Protein AF-A0A4Y8QC24-F1 (afdb_monomer_lite)

pLDDT: mean 81.24, std 12.32, range [39.47, 95.56]

Secondary structure (DSSP, 8-state):
-HHHHHHHHHHHHHHHHHHHHHHHHHHHHHHHHHHHHHHTT-TTS-TTT----TT----SSHHHHTSSSS-TTSSS-PPPEEEEEEES-----SS--HHHHHHHHHHHHS--TT-EEEEEEEE-STT-EEEEEEEEEE----HHHHHHH---EEEEEEEEE---HHHHHHHHHHHHHTGGGS-TT--HHHHHHH---TTTTTSTT-----SHHHHHHHHHHHTT-EEEEEEEETTEEEEEEEEETTTTEEEEEESS--HHHIIIIIHHHHHHHHHTTSS-SEEEEEEE-SS----HHHHHHHHHTT-EEEEE-

Sequence (313 aa):
MMPILLLLTLAVVFGGLGIYKQWEAGALAQTAAERLAYAWNSSAKDLLAGRFDPAVSDGLYWRWTDDLADDPFGRSLGTALTLQMELPAATLPTPMALPAAKLARAAMLVAPAGMAGNVLYRNAGLQQRTVVVSLHTRFPLSKNIDQLVGRNDLSGQGTAHVVDPVELIRLIDMNRTYVPQLPASLTLEAAKRLWVEPGKSLADETPFIRSEAQAAAYLRKLVAGEQRVLTVSGDQRRVADAFDAQAGIAHMAFYTFSEKQLRSVQLVKDASLLQSGQAINGIVWHFFHPVQLPSAALRRDLAAVGIAVVIHP

Foldseek 3Di:
DVVVVVVVVVVVVVVVVLVVVLVVQQVLQALLFALLLLCVQFLQADSPPRDHDPVHGDFPCLCQVQVFQDDSPPPDLGDKDKAKDKACQPDDDPPDGPNNNSLNVSSNPSHDPQKIWMWMWIGSPDPDTKIKTKIWHADDDDPVVCVVVDDRIRMHMHMDHRDDVVVVVVVVCCVVPPVVVDPPPCDPVNVVVVPDGPCPPCVVPPPPDDDQLSQLVVVCVVLVFDWDWDDLDDPDIDIFSGANLVQLEGEHEPADDDLVCCVVPVLVSQLSVCVVPPSHVAYEYEYEDDPDDDDPVSCVSCVVSRYHYHYHD

Radius of gyration: 31.06 Å; chains: 1; bounding box: 72×45×104 Å

Structure (mmCIF, N/CA/C/O backbone):
data_AF-A0A4Y8QC24-F1
#
_entry.id   AF-A0A4Y8QC24-F1
#
loop_
_atom_site.group_PDB
_atom_site.id
_atom_site.type_symbol
_atom_site.label_atom_id
_atom_site.label_alt_id
_atom_site.label_comp_id
_atom_site.label_asym_id
_atom_site.label_entity_id
_atom_site.label_seq_id
_atom_site.pdbx_PDB_ins_code
_atom_site.Cartn_x
_atom_site.Cartn_y
_atom_site.Cartn_z
_atom_site.occupancy
_atom_site.B_iso_or_equiv
_atom_site.auth_seq_id
_atom_site.auth_comp_id
_atom_site.auth_asym_id
_atom_site.auth_atom_id
_atom_site.pdbx_PDB_model_num
ATOM 1 N N . MET A 1 1 ? 33.200 -0.762 -56.130 1.00 70.62 1 MET A N 1
ATOM 2 C CA . MET A 1 1 ? 31.827 -0.313 -55.792 1.00 70.62 1 MET A CA 1
ATOM 3 C C . MET A 1 1 ? 31.127 -1.253 -54.812 1.00 70.62 1 MET A C 1
ATOM 5 O O . MET A 1 1 ? 30.628 -0.762 -53.810 1.00 70.62 1 MET A O 1
ATOM 9 N N . MET A 1 2 ? 31.162 -2.578 -55.016 1.00 85.38 2 MET A N 1
ATOM 10 C CA . MET A 1 2 ? 30.541 -3.550 -54.093 1.00 85.38 2 MET A CA 1
ATOM 11 C C . MET A 1 2 ? 30.977 -3.449 -52.611 1.00 85.38 2 MET A C 1
ATOM 13 O O . MET A 1 2 ? 30.099 -3.503 -51.755 1.00 85.38 2 MET A O 1
ATOM 17 N N . PRO A 1 3 ? 32.263 -3.214 -52.263 1.00 88.00 3 PRO A N 1
ATOM 18 C CA . PRO A 1 3 ? 32.671 -3.113 -50.854 1.00 88.00 3 PRO A CA 1
ATOM 19 C C . PRO A 1 3 ? 32.083 -1.892 -50.135 1.00 88.00 3 PRO A C 1
ATOM 21 O O . PRO A 1 3 ? 31.757 -1.964 -48.957 1.00 88.00 3 PRO A O 1
ATOM 24 N N . ILE A 1 4 ? 31.909 -0.777 -50.851 1.00 91.38 4 ILE A N 1
ATOM 25 C CA . ILE A 1 4 ? 31.369 0.470 -50.290 1.00 91.38 4 ILE A CA 1
ATOM 26 C C . ILE A 1 4 ? 29.874 0.313 -50.013 1.00 91.38 4 ILE A C 1
ATOM 28 O O . ILE A 1 4 ? 29.405 0.691 -48.944 1.00 91.38 4 ILE A O 1
ATOM 32 N N . LEU A 1 5 ? 29.136 -0.298 -50.947 1.00 93.00 5 LEU A N 1
ATOM 33 C CA . LEU A 1 5 ? 27.719 -0.603 -50.752 1.00 93.00 5 LEU A CA 1
ATOM 34 C C . LEU A 1 5 ? 27.518 -1.576 -49.585 1.00 93.00 5 LEU A C 1
ATOM 36 O O . LEU A 1 5 ? 26.657 -1.333 -48.746 1.00 93.00 5 LEU A O 1
ATOM 40 N N . LEU A 1 6 ? 28.354 -2.614 -49.470 1.00 90.19 6 LEU A N 1
ATOM 41 C CA . LEU A 1 6 ? 28.309 -3.544 -48.340 1.00 90.19 6 LEU A CA 1
ATOM 42 C C . LEU A 1 6 ? 28.537 -2.822 -47.003 1.00 90.19 6 LEU A C 1
ATOM 44 O O . LEU A 1 6 ? 27.740 -2.982 -46.082 1.00 90.19 6 LEU A O 1
ATOM 48 N N . LEU A 1 7 ? 29.574 -1.987 -46.901 1.00 88.44 7 LEU A N 1
ATOM 49 C CA . LEU A 1 7 ? 29.861 -1.229 -45.679 1.00 88.44 7 LEU A CA 1
ATOM 50 C C . LEU A 1 7 ? 28.729 -0.260 -45.316 1.00 88.44 7 LEU A C 1
ATOM 52 O O . LEU A 1 7 ? 28.356 -0.179 -44.149 1.00 88.44 7 LEU A O 1
ATOM 56 N N . LEU A 1 8 ? 28.141 0.421 -46.305 1.00 91.12 8 LEU A N 1
ATOM 57 C CA . LEU A 1 8 ? 26.986 1.295 -46.091 1.00 91.12 8 LEU A CA 1
ATOM 58 C C . LEU A 1 8 ? 25.767 0.510 -45.597 1.00 91.12 8 LEU A C 1
ATOM 60 O O . LEU A 1 8 ? 25.132 0.919 -44.629 1.00 91.12 8 LEU A O 1
ATOM 64 N N . THR A 1 9 ? 25.459 -0.639 -46.206 1.00 92.44 9 THR A N 1
ATOM 65 C CA . THR A 1 9 ? 24.339 -1.481 -45.752 1.00 92.44 9 THR A CA 1
ATOM 66 C C . THR A 1 9 ? 24.555 -2.008 -44.335 1.00 92.44 9 THR A C 1
ATOM 68 O O . THR A 1 9 ? 23.641 -1.938 -43.519 1.00 92.44 9 THR A O 1
ATOM 71 N N . LEU A 1 10 ? 25.770 -2.458 -44.002 1.00 86.81 10 LEU A N 1
ATOM 72 C CA . LEU A 1 10 ? 26.112 -2.896 -42.649 1.00 86.81 10 LEU A CA 1
ATOM 73 C C . LEU A 1 10 ? 25.977 -1.750 -41.644 1.00 86.81 10 LEU A C 1
ATOM 75 O O . LEU A 1 10 ? 25.383 -1.950 -40.590 1.00 86.81 10 LEU A O 1
ATOM 79 N N . ALA A 1 11 ? 26.457 -0.548 -41.972 1.00 86.31 11 ALA A N 1
ATOM 80 C CA . ALA A 1 11 ? 26.322 0.619 -41.102 1.00 86.31 11 ALA A CA 1
ATOM 81 C C . ALA A 1 11 ? 24.849 0.951 -40.810 1.00 86.31 11 ALA A C 1
ATOM 83 O O . ALA A 1 11 ? 24.491 1.185 -39.656 1.00 86.31 11 ALA A O 1
ATOM 84 N N . VAL A 1 12 ? 23.983 0.903 -41.829 1.00 90.69 12 VAL A N 1
ATOM 85 C CA . VAL A 1 12 ? 22.535 1.113 -41.665 1.00 90.69 12 VAL A CA 1
ATOM 86 C C . VAL A 1 12 ? 21.914 0.029 -40.779 1.00 90.69 12 VAL A C 1
ATOM 88 O O . VAL A 1 12 ? 21.147 0.350 -39.873 1.00 90.69 12 VAL A O 1
ATOM 91 N N . VAL A 1 13 ? 22.266 -1.242 -40.989 1.00 89.06 13 VAL A N 1
ATOM 92 C CA . VAL A 1 13 ? 21.742 -2.366 -40.195 1.00 89.06 13 VAL A CA 1
ATOM 93 C C . VAL A 1 13 ? 22.188 -2.279 -38.733 1.00 89.06 13 VAL A C 1
ATOM 95 O O . VAL A 1 13 ? 21.350 -2.373 -37.837 1.00 89.06 13 VAL A O 1
ATOM 98 N N . PHE A 1 14 ? 23.480 -2.059 -38.468 1.00 83.38 14 PHE A N 1
ATOM 99 C CA . PHE A 1 14 ? 23.997 -1.922 -37.102 1.00 83.38 14 PHE A CA 1
ATOM 100 C C . PHE A 1 14 ? 23.446 -0.677 -36.400 1.00 83.38 14 PHE A C 1
ATOM 102 O O . PHE A 1 14 ? 23.089 -0.756 -35.225 1.00 83.38 14 PHE A O 1
ATOM 109 N N . GLY A 1 15 ? 23.305 0.442 -37.118 1.00 83.38 15 GLY A N 1
ATOM 110 C CA . GLY A 1 15 ? 22.670 1.650 -36.591 1.00 83.38 15 GLY A CA 1
ATOM 111 C C . GLY A 1 15 ? 21.207 1.414 -36.211 1.00 83.38 15 GLY A C 1
ATOM 112 O O . GLY A 1 15 ? 20.796 1.737 -35.097 1.00 83.38 15 GLY A O 1
ATOM 113 N N . GLY A 1 16 ? 20.433 0.775 -37.095 1.00 87.56 16 GLY A N 1
ATOM 114 C CA . GLY A 1 16 ? 19.040 0.415 -36.822 1.00 87.56 16 GLY A CA 1
ATOM 115 C C . GLY A 1 16 ? 18.894 -0.536 -35.632 1.00 87.56 16 GLY A C 1
ATOM 116 O O . GLY A 1 16 ? 18.015 -0.350 -34.791 1.00 87.56 16 GLY A O 1
ATOM 117 N N . LEU A 1 17 ? 19.793 -1.514 -35.508 1.00 86.12 17 LEU A N 1
ATOM 118 C CA . LEU A 1 17 ? 19.806 -2.454 -34.389 1.00 86.12 17 LEU A CA 1
ATOM 119 C C . LEU A 1 17 ? 20.152 -1.774 -33.056 1.00 86.12 17 LEU A C 1
ATOM 121 O O . LEU A 1 17 ? 19.541 -2.094 -32.037 1.00 86.12 17 LEU A O 1
ATOM 125 N N . GLY A 1 18 ? 21.078 -0.811 -33.060 1.00 83.94 18 GLY A N 1
ATOM 126 C CA . GLY A 1 18 ? 21.391 0.002 -31.882 1.00 83.94 18 GLY A CA 1
ATOM 127 C C . GLY A 1 18 ? 20.185 0.814 -31.404 1.00 83.94 18 GLY A C 1
ATOM 128 O O . GLY A 1 18 ? 19.845 0.775 -30.222 1.00 83.94 18 GLY A O 1
ATOM 129 N N . ILE A 1 19 ? 19.477 1.471 -32.332 1.00 86.56 19 ILE A N 1
ATOM 130 C CA . ILE A 1 19 ? 18.240 2.213 -32.030 1.00 86.56 19 ILE A CA 1
ATOM 131 C C . ILE A 1 19 ? 17.165 1.272 -31.471 1.00 86.56 19 ILE A C 1
ATOM 133 O O . ILE A 1 19 ? 16.543 1.587 -30.457 1.00 86.56 19 ILE A O 1
ATOM 137 N N . TYR A 1 20 ? 16.971 0.103 -32.089 1.00 89.31 20 TYR A N 1
ATOM 138 C CA . TYR A 1 20 ? 16.019 -0.898 -31.605 1.00 89.31 20 TYR A CA 1
ATOM 139 C C . TYR A 1 20 ? 16.342 -1.339 -30.172 1.00 89.31 20 TYR A C 1
ATOM 141 O O . TYR A 1 20 ? 15.455 -1.360 -29.323 1.00 89.31 20 TYR A O 1
ATOM 149 N N . LYS A 1 21 ? 17.611 -1.648 -29.876 1.00 86.00 21 LYS A N 1
ATOM 150 C CA . LYS A 1 21 ? 18.033 -2.093 -28.541 1.00 86.00 21 LYS A CA 1
ATOM 151 C C . LYS A 1 21 ? 17.886 -1.013 -27.473 1.00 86.00 21 LYS A C 1
ATOM 153 O O . LYS A 1 21 ? 17.473 -1.319 -26.356 1.00 86.00 21 LYS A O 1
ATOM 158 N N . GLN A 1 22 ? 18.153 0.241 -27.824 1.00 87.12 22 GLN A N 1
ATOM 159 C CA . GLN A 1 22 ? 17.896 1.386 -26.954 1.00 87.12 22 GLN A CA 1
ATOM 160 C C . GLN A 1 22 ? 16.396 1.531 -26.642 1.00 87.12 22 GLN A C 1
ATOM 162 O O . GLN A 1 22 ? 16.011 1.735 -25.490 1.00 87.12 22 GLN A O 1
ATOM 167 N N . TRP A 1 23 ? 15.541 1.391 -27.659 1.00 90.50 23 TRP A N 1
ATOM 168 C CA . TRP A 1 23 ? 14.090 1.477 -27.496 1.00 90.50 23 TRP A CA 1
ATOM 169 C C . TRP A 1 23 ? 13.520 0.306 -26.683 1.00 90.50 23 TRP A C 1
ATOM 171 O O . TRP A 1 23 ? 12.708 0.524 -25.789 1.00 90.50 23 TRP A O 1
ATOM 181 N N . GLU A 1 24 ? 13.996 -0.919 -26.928 1.00 90.31 24 GLU A N 1
ATOM 182 C CA . GLU A 1 24 ? 13.633 -2.125 -26.172 1.00 90.31 24 GLU A CA 1
ATOM 183 C C . GLU A 1 24 ? 13.946 -1.967 -24.676 1.00 90.31 24 GLU A C 1
ATOM 185 O O . GLU A 1 24 ? 13.077 -2.214 -23.838 1.00 90.31 24 GLU A O 1
ATOM 190 N N . ALA A 1 25 ? 15.145 -1.483 -24.328 1.00 89.31 25 ALA A N 1
ATOM 191 C CA . ALA A 1 25 ? 15.512 -1.214 -22.937 1.00 89.31 25 ALA A CA 1
ATOM 192 C C . ALA A 1 25 ? 14.583 -0.171 -22.287 1.00 89.31 25 ALA A C 1
ATOM 194 O O . ALA A 1 25 ? 14.167 -0.344 -21.141 1.00 89.31 25 ALA A O 1
ATOM 195 N N . GLY A 1 26 ? 14.225 0.893 -23.016 1.00 91.81 26 GLY A N 1
ATOM 196 C CA . GLY A 1 26 ? 13.291 1.919 -22.542 1.00 91.81 26 GLY A CA 1
ATOM 197 C C . GLY A 1 26 ? 11.872 1.386 -22.331 1.00 91.81 26 GLY A C 1
ATOM 198 O O . GLY A 1 26 ? 11.276 1.622 -21.283 1.00 91.81 26 GLY A O 1
ATOM 199 N N . ALA A 1 27 ? 11.344 0.611 -23.281 1.00 92.19 27 ALA A N 1
ATOM 200 C CA . ALA A 1 27 ? 10.008 0.024 -23.195 1.00 92.19 27 ALA A CA 1
ATOM 201 C C . ALA A 1 27 ? 9.884 -0.970 -22.026 1.00 92.19 27 ALA A C 1
ATOM 203 O O . ALA A 1 27 ? 8.885 -0.968 -21.298 1.00 92.19 27 ALA A O 1
ATOM 204 N N . LEU A 1 28 ? 10.920 -1.785 -21.804 1.00 91.94 28 LEU A N 1
ATOM 205 C CA . LEU A 1 28 ? 10.989 -2.696 -20.662 1.00 91.94 28 LEU A CA 1
ATOM 206 C C . LEU A 1 28 ? 11.079 -1.932 -19.338 1.00 91.94 28 LEU A C 1
ATOM 208 O O . LEU A 1 28 ? 10.349 -2.263 -18.404 1.00 91.94 28 LEU A O 1
ATOM 212 N N . ALA A 1 29 ? 11.910 -0.888 -19.267 1.00 92.69 29 ALA A N 1
ATOM 213 C CA . ALA A 1 29 ? 12.027 -0.043 -18.082 1.00 92.69 29 ALA A CA 1
ATOM 214 C C . ALA A 1 29 ? 10.702 0.674 -17.756 1.00 92.69 29 ALA A C 1
ATOM 216 O O . ALA A 1 29 ? 10.309 0.752 -16.593 1.00 92.69 29 ALA A O 1
ATOM 217 N N . GLN A 1 30 ? 9.971 1.144 -18.769 1.00 94.44 30 GLN A N 1
ATOM 218 C CA . GLN A 1 30 ? 8.664 1.778 -18.584 1.00 94.44 30 GLN A CA 1
ATOM 219 C C . GLN A 1 30 ? 7.611 0.782 -18.089 1.00 94.44 30 GLN A C 1
ATOM 221 O O . GLN A 1 30 ? 6.940 1.041 -17.093 1.00 94.44 30 GLN A O 1
ATOM 226 N N . THR A 1 31 ? 7.526 -0.395 -18.714 1.00 92.50 31 THR A N 1
ATOM 227 C CA . THR A 1 31 ? 6.603 -1.462 -18.287 1.00 92.50 31 THR A CA 1
ATOM 228 C C . THR A 1 31 ? 6.884 -1.892 -16.843 1.00 92.50 31 THR A C 1
ATOM 230 O O . THR A 1 31 ? 5.969 -2.115 -16.049 1.00 92.50 31 THR A O 1
ATOM 233 N N . ALA A 1 32 ? 8.165 -1.990 -16.487 1.00 91.62 32 ALA A N 1
ATOM 234 C CA . ALA A 1 32 ? 8.633 -2.263 -15.137 1.00 91.62 32 ALA A CA 1
ATOM 235 C C . ALA A 1 32 ? 8.175 -1.195 -14.130 1.00 91.62 32 ALA A C 1
ATOM 237 O O . ALA A 1 32 ? 7.632 -1.535 -13.075 1.00 91.62 32 ALA A O 1
ATOM 238 N N . ALA A 1 33 ? 8.359 0.085 -14.471 1.00 93.12 33 ALA A N 1
ATOM 239 C CA . ALA A 1 33 ? 7.943 1.210 -13.642 1.00 93.12 33 ALA A CA 1
ATOM 240 C C . ALA A 1 33 ? 6.427 1.199 -13.400 1.00 93.12 33 ALA A C 1
ATOM 242 O O . ALA A 1 33 ? 5.985 1.324 -12.259 1.00 93.12 33 ALA A O 1
ATOM 243 N N . GLU A 1 34 ? 5.631 0.991 -14.451 1.00 92.75 34 GLU A N 1
ATOM 244 C CA . GLU A 1 34 ? 4.166 0.978 -14.381 1.00 92.75 34 GLU A CA 1
ATOM 245 C C . GLU A 1 34 ? 3.631 -0.171 -13.525 1.00 92.75 34 GLU A C 1
ATOM 247 O O . GLU A 1 34 ? 2.778 0.045 -12.663 1.00 92.75 34 GLU A O 1
ATOM 252 N N . ARG A 1 35 ? 4.169 -1.384 -13.701 1.00 91.81 35 ARG A N 1
ATOM 253 C CA . ARG A 1 35 ? 3.796 -2.554 -12.887 1.00 91.81 35 ARG A CA 1
ATOM 254 C C . ARG A 1 35 ? 4.082 -2.333 -11.409 1.00 91.81 35 ARG A C 1
ATOM 256 O O . ARG A 1 35 ? 3.231 -2.615 -10.564 1.00 91.81 35 ARG A O 1
ATOM 263 N N . LEU A 1 36 ? 5.263 -1.802 -11.098 1.00 91.75 36 LEU A N 1
ATOM 264 C CA . LEU A 1 36 ? 5.639 -1.502 -9.724 1.00 91.75 36 LEU A CA 1
ATOM 265 C C . LEU A 1 36 ? 4.764 -0.392 -9.132 1.00 91.75 36 LEU A C 1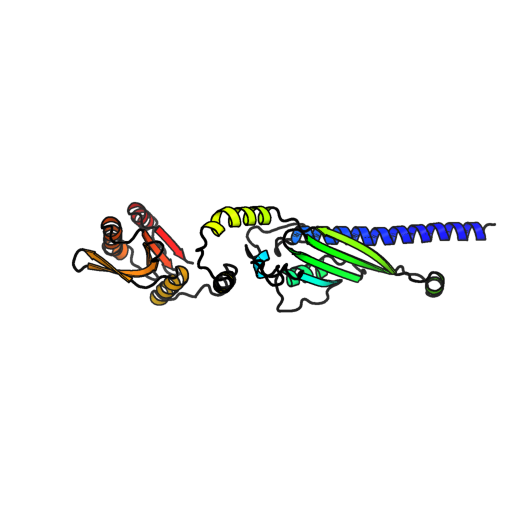
ATOM 267 O O . LEU A 1 36 ? 4.265 -0.541 -8.018 1.00 91.75 36 LEU A O 1
ATOM 271 N N . ALA A 1 37 ? 4.514 0.680 -9.883 1.00 91.69 37 ALA A N 1
ATOM 272 C CA . ALA A 1 37 ? 3.653 1.764 -9.429 1.00 91.69 37 ALA A CA 1
ATOM 273 C C . ALA A 1 37 ? 2.209 1.296 -9.173 1.00 91.69 37 ALA A C 1
ATOM 275 O O . ALA A 1 37 ? 1.608 1.673 -8.168 1.00 91.69 37 ALA A O 1
ATOM 276 N N . TYR A 1 38 ? 1.677 0.418 -10.029 1.00 89.69 38 TYR A N 1
ATOM 277 C CA . TYR A 1 38 ? 0.344 -0.169 -9.882 1.00 89.69 38 TYR A CA 1
ATOM 278 C C . TYR A 1 38 ? 0.212 -1.080 -8.649 1.00 89.69 38 TYR A C 1
ATOM 280 O O . TYR A 1 38 ? -0.815 -1.075 -7.957 1.00 89.69 38 TYR A O 1
ATOM 288 N N . ALA A 1 39 ? 1.240 -1.882 -8.370 1.00 89.69 39 ALA A N 1
ATOM 289 C CA . ALA A 1 39 ? 1.246 -2.798 -7.235 1.00 89.69 39 ALA A CA 1
ATOM 290 C C . ALA A 1 39 ? 1.626 -2.122 -5.909 1.00 89.69 39 ALA A C 1
ATOM 292 O O . ALA A 1 39 ? 1.409 -2.703 -4.850 1.00 89.69 39 ALA A O 1
ATOM 293 N N . TRP A 1 40 ? 2.153 -0.893 -5.937 1.00 89.62 40 TRP A N 1
ATOM 294 C CA . TRP A 1 40 ? 2.702 -0.220 -4.755 1.00 89.62 40 TRP A CA 1
ATOM 295 C C . TRP A 1 40 ? 1.723 -0.133 -3.578 1.00 89.62 40 TRP A C 1
ATOM 297 O O . TRP A 1 40 ? 2.118 -0.182 -2.409 1.00 89.62 40 TRP A O 1
ATOM 307 N N . ASN A 1 41 ? 0.427 -0.034 -3.877 1.00 86.44 41 ASN A N 1
ATOM 308 C CA . ASN A 1 41 ? -0.610 0.140 -2.871 1.00 86.44 41 ASN A CA 1
ATOM 309 C C . ASN A 1 41 ? -0.836 -1.093 -1.966 1.00 86.44 41 ASN A C 1
ATOM 311 O O . ASN A 1 41 ? -1.435 -0.936 -0.900 1.00 86.44 41 ASN A O 1
ATOM 315 N N . SER A 1 42 ? -0.366 -2.285 -2.352 1.00 86.94 42 SER A N 1
ATOM 316 C CA . SER A 1 42 ? -0.444 -3.498 -1.532 1.00 86.94 42 SER A CA 1
ATOM 317 C C . SER A 1 42 ? 0.699 -4.459 -1.845 1.00 86.94 42 SER A C 1
ATOM 319 O O . SER A 1 42 ? 0.865 -4.874 -2.991 1.00 86.94 42 SER A O 1
ATOM 321 N N . SER A 1 43 ? 1.446 -4.889 -0.824 1.00 86.31 43 SER A N 1
ATOM 322 C CA . SER A 1 43 ? 2.473 -5.920 -0.993 1.00 86.31 43 SER A CA 1
ATOM 323 C C . SER A 1 43 ? 1.889 -7.266 -1.426 1.00 86.31 43 SER A C 1
ATOM 325 O O . SER A 1 43 ? 2.606 -8.060 -2.018 1.00 86.31 43 SER A O 1
ATOM 327 N N . ALA A 1 44 ? 0.597 -7.532 -1.221 1.00 85.62 44 ALA A N 1
ATOM 328 C CA . ALA A 1 44 ? -0.032 -8.788 -1.631 1.00 85.62 44 ALA A CA 1
ATOM 329 C C . ALA A 1 44 ? -0.285 -8.887 -3.147 1.00 85.62 44 ALA A C 1
ATOM 331 O O . ALA A 1 44 ? -0.579 -9.970 -3.654 1.00 85.62 44 ALA A O 1
ATOM 332 N N . LYS A 1 45 ? -0.169 -7.779 -3.891 1.00 88.44 45 LYS A N 1
ATOM 333 C CA . LYS A 1 45 ? -0.388 -7.775 -5.341 1.00 88.44 45 LYS A CA 1
ATOM 334 C C . LYS A 1 45 ? 0.714 -8.514 -6.094 1.00 88.44 45 LYS A C 1
ATOM 336 O O . LYS A 1 45 ? 1.905 -8.374 -5.814 1.00 88.44 45 LYS A O 1
ATOM 341 N N . ASP A 1 46 ? 0.304 -9.271 -7.103 1.00 87.25 46 ASP A N 1
ATOM 342 C CA . ASP A 1 46 ? 1.203 -9.843 -8.094 1.00 87.25 46 ASP A CA 1
ATOM 343 C C . ASP A 1 46 ? 1.648 -8.747 -9.077 1.00 87.25 46 ASP A C 1
ATOM 345 O O . ASP A 1 46 ? 0.825 -8.121 -9.745 1.00 87.25 46 ASP A O 1
ATOM 349 N N . LEU A 1 47 ? 2.960 -8.520 -9.166 1.00 85.25 47 LEU A N 1
ATOM 350 C CA . LEU A 1 47 ? 3.569 -7.507 -10.033 1.00 85.25 47 LEU A CA 1
ATOM 351 C C . LEU A 1 47 ? 3.462 -7.829 -11.530 1.00 85.25 47 LEU A C 1
ATOM 353 O O . LEU A 1 47 ? 3.505 -6.916 -12.351 1.00 85.25 47 LEU A O 1
ATOM 357 N N . LEU A 1 48 ? 3.364 -9.106 -11.901 1.00 84.69 48 LEU A N 1
ATOM 358 C CA . LEU A 1 48 ? 3.328 -9.547 -13.295 1.00 84.69 48 LEU A CA 1
ATOM 359 C C . LEU A 1 48 ? 1.892 -9.758 -13.770 1.00 84.69 48 LEU A C 1
ATOM 361 O O . LEU A 1 48 ? 1.537 -9.314 -14.860 1.00 84.69 48 LEU A O 1
ATOM 365 N N . ALA A 1 49 ? 1.072 -10.419 -12.950 1.00 84.62 49 ALA A N 1
ATOM 366 C CA . ALA A 1 49 ? -0.301 -10.772 -13.301 1.00 84.62 49 ALA A CA 1
ATOM 367 C C . ALA A 1 49 ? -1.345 -9.746 -12.829 1.00 84.62 49 ALA A C 1
ATOM 369 O O . ALA A 1 49 ? -2.505 -9.840 -13.224 1.00 84.62 49 ALA A O 1
ATOM 370 N N . GLY A 1 50 ? -0.981 -8.810 -11.943 1.00 82.06 50 GLY A N 1
ATOM 371 C CA . GLY A 1 50 ? -1.913 -7.836 -11.358 1.00 82.06 50 GLY A CA 1
ATOM 372 C C . GLY A 1 50 ? -2.964 -8.446 -10.421 1.00 82.06 50 GLY A C 1
ATOM 373 O O . GLY A 1 50 ? -3.872 -7.748 -9.972 1.00 82.06 50 GLY A O 1
ATOM 374 N N . ARG A 1 51 ? -2.863 -9.748 -10.123 1.00 84.19 51 ARG A N 1
ATOM 375 C CA . ARG A 1 51 ? -3.775 -10.466 -9.224 1.00 84.19 51 ARG A CA 1
ATOM 376 C C . ARG A 1 51 ? -3.611 -9.951 -7.798 1.00 84.19 51 ARG A C 1
ATOM 378 O O . ARG A 1 51 ? -2.504 -9.627 -7.376 1.00 84.19 51 ARG A O 1
ATOM 385 N N . PHE A 1 52 ? -4.704 -9.911 -7.048 1.00 84.12 52 PHE A N 1
ATOM 386 C CA . PHE A 1 52 ? -4.684 -9.549 -5.636 1.00 84.12 52 PHE A CA 1
ATOM 387 C C . PHE A 1 52 ? -5.674 -10.415 -4.861 1.00 84.12 52 PHE A C 1
ATOM 389 O O . PHE A 1 52 ? -6.715 -10.795 -5.398 1.00 84.12 52 PHE A O 1
ATOM 396 N N . ASP A 1 53 ? -5.333 -10.719 -3.612 1.00 81.31 53 ASP A N 1
ATOM 397 C CA . ASP A 1 53 ? -6.235 -11.355 -2.658 1.00 81.31 53 ASP A CA 1
ATOM 398 C C . ASP A 1 53 ? -6.814 -10.270 -1.734 1.00 81.31 53 ASP A C 1
ATOM 400 O O . ASP A 1 53 ? -6.041 -9.587 -1.062 1.00 81.31 53 ASP A O 1
ATOM 404 N N . PRO A 1 54 ? -8.141 -10.054 -1.697 1.00 75.75 54 PRO A N 1
ATOM 405 C CA . PRO A 1 54 ? -8.744 -9.067 -0.807 1.00 75.75 54 PRO A CA 1
ATOM 406 C C . PRO A 1 54 ? -8.601 -9.413 0.683 1.00 75.75 54 PRO A C 1
ATOM 408 O O . PRO A 1 54 ? -8.756 -8.518 1.510 1.00 75.75 54 PRO A O 1
ATOM 411 N N . ALA A 1 55 ? -8.320 -10.672 1.038 1.00 78.75 55 ALA A N 1
ATOM 412 C CA . ALA A 1 55 ? -8.121 -11.087 2.425 1.00 78.75 55 ALA A CA 1
ATOM 413 C C . ALA A 1 55 ? -6.727 -10.727 2.967 1.00 78.75 55 ALA A C 1
ATOM 415 O O . ALA A 1 55 ? -6.534 -10.7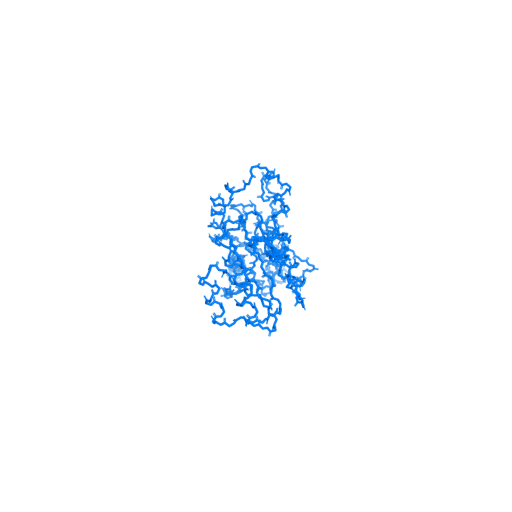04 4.181 1.00 78.75 55 ALA A O 1
ATOM 416 N N . VAL A 1 56 ? -5.762 -10.439 2.084 1.00 78.06 56 VAL A N 1
ATOM 417 C CA . VAL A 1 56 ? -4.385 -10.098 2.455 1.00 78.06 56 VAL A CA 1
ATOM 418 C C . VAL A 1 56 ? -4.081 -8.679 1.992 1.00 78.06 56 VAL A C 1
ATOM 420 O O . VAL A 1 56 ? -3.957 -8.398 0.800 1.00 78.06 56 VAL A O 1
ATOM 423 N N . SER A 1 57 ? -3.927 -7.765 2.942 1.00 79.19 57 SER A N 1
ATOM 424 C CA . SER A 1 57 ? -3.523 -6.392 2.661 1.00 79.19 57 SER A CA 1
ATOM 425 C C . SER A 1 57 ? -2.417 -5.949 3.599 1.00 79.19 57 SER A C 1
ATOM 427 O O . SER A 1 57 ? -2.261 -6.463 4.704 1.00 79.19 57 SER A O 1
ATOM 429 N N . ASP A 1 58 ? -1.678 -4.936 3.165 1.00 85.00 58 ASP A N 1
ATOM 430 C CA . ASP A 1 58 ? -0.860 -4.169 4.093 1.00 85.00 58 ASP A CA 1
ATOM 431 C C . ASP A 1 58 ? -1.750 -3.445 5.118 1.00 85.00 58 ASP A C 1
ATOM 433 O O . ASP A 1 58 ? -2.973 -3.365 4.945 1.00 85.00 58 ASP A O 1
ATOM 437 N N . GLY A 1 59 ? -1.122 -2.867 6.147 1.00 79.81 59 GLY A N 1
ATOM 438 C CA . GLY A 1 59 ? -1.798 -1.993 7.108 1.00 79.81 59 GLY A CA 1
ATOM 439 C C . GLY A 1 59 ? -2.625 -0.893 6.431 1.00 79.81 59 GLY A C 1
ATOM 440 O O . GLY A 1 59 ? -2.381 -0.488 5.293 1.00 79.81 59 GLY A O 1
ATOM 441 N N . LEU A 1 60 ? -3.630 -0.378 7.118 1.00 79.25 60 LEU A N 1
ATOM 442 C CA . LEU A 1 60 ? -4.444 0.692 6.564 1.00 79.25 60 LEU A CA 1
ATOM 443 C C . LEU A 1 60 ? -3.649 2.003 6.470 1.00 79.25 60 LEU A C 1
ATOM 445 O O . LEU A 1 60 ? -3.792 2.728 5.484 1.00 79.25 60 LEU A O 1
ATOM 449 N N . TYR A 1 61 ? -2.773 2.267 7.443 1.00 77.19 61 TYR A N 1
ATOM 450 C CA . TYR A 1 61 ? -2.060 3.536 7.600 1.00 77.19 61 TYR A CA 1
ATOM 451 C C . TYR A 1 61 ? -0.543 3.433 7.375 1.00 77.19 61 TYR A C 1
ATOM 453 O O . TYR A 1 61 ? 0.176 4.395 7.648 1.00 77.19 61 TYR A O 1
ATOM 461 N N . TRP A 1 62 ? -0.034 2.339 6.784 1.00 80.56 62 TRP A N 1
ATOM 462 C CA . TRP A 1 62 ? 1.417 2.158 6.580 1.00 80.56 62 TRP A CA 1
ATOM 463 C C . TRP A 1 62 ? 2.046 3.275 5.737 1.00 80.56 62 TRP A C 1
ATOM 465 O O . TRP A 1 62 ? 3.236 3.554 5.849 1.00 80.56 62 TRP A O 1
ATOM 475 N N . ARG A 1 63 ? 1.245 3.952 4.904 1.00 79.88 63 ARG A N 1
ATOM 476 C CA . ARG A 1 63 ? 1.670 5.119 4.112 1.00 79.88 63 ARG A CA 1
ATOM 477 C C . ARG A 1 63 ? 2.070 6.314 4.976 1.00 79.88 63 ARG A C 1
ATOM 479 O O . ARG A 1 63 ? 2.759 7.205 4.495 1.00 79.88 63 ARG A O 1
ATOM 486 N N . TRP A 1 64 ? 1.611 6.337 6.221 1.00 73.31 64 TRP A N 1
ATOM 487 C CA . TRP A 1 64 ? 1.878 7.381 7.200 1.00 73.31 64 TRP A CA 1
ATOM 488 C C . TRP A 1 64 ? 2.924 6.960 8.218 1.00 73.31 64 TRP A C 1
ATOM 490 O O . TRP A 1 64 ? 3.681 7.806 8.680 1.00 73.31 64 TRP A O 1
ATOM 500 N N . THR A 1 65 ? 2.973 5.670 8.556 1.00 74.44 65 THR A N 1
ATOM 501 C CA . THR A 1 65 ? 3.916 5.147 9.551 1.00 74.44 65 THR A CA 1
ATOM 502 C C . THR A 1 65 ? 5.250 4.728 8.942 1.00 74.44 65 THR A C 1
ATOM 504 O O . THR A 1 65 ? 6.287 4.966 9.546 1.00 74.44 65 THR A O 1
ATOM 507 N N . ASP A 1 66 ? 5.233 4.107 7.758 1.00 76.25 66 ASP A N 1
ATOM 508 C CA . ASP A 1 66 ? 6.400 3.438 7.170 1.00 76.25 66 ASP A CA 1
ATOM 509 C C . ASP A 1 66 ? 6.888 4.110 5.870 1.00 76.25 66 ASP A C 1
ATOM 511 O O . ASP A 1 66 ? 8.054 3.962 5.516 1.00 76.25 66 ASP A O 1
ATOM 515 N N . ASP A 1 67 ? 6.008 4.799 5.129 1.00 76.88 67 ASP A N 1
ATOM 516 C CA . ASP A 1 67 ? 6.295 5.381 3.798 1.00 76.88 67 ASP A CA 1
ATOM 517 C C . ASP A 1 67 ? 6.636 6.882 3.828 1.00 76.88 67 ASP A C 1
ATOM 519 O O . ASP A 1 67 ? 7.018 7.445 2.802 1.00 76.88 67 ASP A O 1
ATOM 523 N N . LEU A 1 68 ? 6.497 7.550 4.977 1.00 70.69 68 LEU A N 1
ATOM 524 C CA . LEU A 1 68 ? 6.909 8.944 5.182 1.00 70.69 68 LEU A CA 1
ATOM 525 C C . LEU A 1 68 ? 8.273 8.976 5.868 1.00 70.69 68 LEU A C 1
ATOM 527 O O . LEU A 1 68 ? 8.505 8.212 6.797 1.00 70.69 68 LEU A O 1
ATOM 531 N N . ALA A 1 69 ? 9.164 9.863 5.414 1.00 57.34 69 ALA A N 1
ATOM 532 C CA . ALA A 1 69 ? 10.538 9.872 5.899 1.00 57.34 69 ALA A CA 1
ATOM 533 C C . ALA A 1 69 ? 10.650 10.228 7.384 1.00 57.34 69 ALA A C 1
ATOM 535 O O . ALA A 1 69 ? 11.378 9.518 8.053 1.00 57.34 69 ALA A O 1
ATOM 536 N N . ASP A 1 70 ? 9.950 11.254 7.903 1.00 54.91 70 ASP A N 1
ATOM 537 C CA . ASP A 1 70 ? 10.136 11.659 9.315 1.00 54.91 70 ASP A CA 1
ATOM 538 C C . ASP A 1 70 ? 9.009 12.502 9.971 1.00 54.91 70 ASP A C 1
ATOM 540 O O . ASP A 1 70 ? 9.067 12.749 11.180 1.00 54.91 70 ASP A O 1
ATOM 544 N N . ASP A 1 71 ? 7.969 12.972 9.257 1.00 57.94 71 ASP A N 1
ATOM 545 C CA . ASP A 1 71 ? 6.974 13.865 9.885 1.00 57.94 71 ASP A CA 1
ATOM 546 C C . ASP A 1 71 ? 5.554 13.815 9.282 1.00 57.94 71 ASP A C 1
ATOM 548 O O . ASP A 1 71 ? 5.265 14.513 8.306 1.00 57.94 71 ASP A O 1
ATOM 552 N N . PRO A 1 72 ? 4.627 13.049 9.886 1.00 56.41 72 PRO A N 1
ATOM 553 C CA . PRO A 1 72 ? 3.222 13.033 9.475 1.00 56.41 72 PRO A CA 1
ATOM 554 C C . PRO A 1 72 ? 2.442 14.313 9.844 1.00 56.41 72 PRO A C 1
ATOM 556 O O . PRO A 1 72 ? 1.306 14.467 9.404 1.00 56.41 72 PRO A O 1
ATOM 559 N N . PHE A 1 73 ? 3.022 15.245 10.618 1.00 59.47 73 PHE A N 1
ATOM 560 C CA . PHE A 1 73 ? 2.326 16.423 11.165 1.00 59.47 73 PHE A CA 1
ATOM 561 C C . PHE A 1 73 ? 2.970 17.774 10.796 1.00 59.47 73 PHE A C 1
ATOM 563 O O . PHE A 1 73 ? 2.599 18.811 11.348 1.00 59.47 73 PHE A O 1
ATOM 570 N N . GLY A 1 74 ? 3.894 17.790 9.832 1.00 53.72 74 GLY A N 1
ATOM 571 C CA . GLY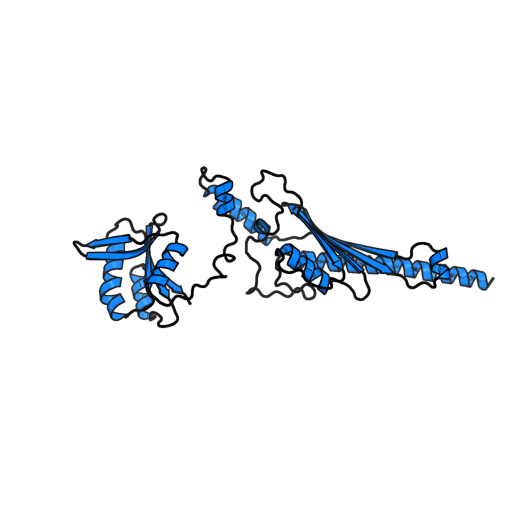 A 1 74 ? 4.220 18.993 9.060 1.00 53.72 74 GLY A CA 1
ATOM 572 C C . GLY A 1 74 ? 5.047 20.081 9.756 1.00 53.72 74 GLY A C 1
ATOM 573 O O . GLY A 1 74 ? 4.912 21.251 9.404 1.00 53.72 74 GLY A O 1
ATOM 574 N N . ARG A 1 75 ? 5.932 19.748 10.702 1.00 46.94 75 ARG A N 1
ATOM 575 C CA . ARG A 1 75 ? 6.986 20.675 11.166 1.00 46.94 75 ARG A CA 1
ATOM 576 C C . ARG A 1 75 ? 8.233 20.656 10.286 1.00 46.94 75 ARG A C 1
ATOM 578 O O . ARG A 1 75 ? 8.945 21.655 10.242 1.00 46.94 75 ARG A O 1
ATOM 585 N N . SER A 1 76 ? 8.471 19.575 9.551 1.00 48.75 76 SER A N 1
ATOM 586 C CA . SER A 1 76 ? 9.394 19.567 8.417 1.00 48.75 76 SER A CA 1
ATOM 587 C C . SER A 1 76 ? 8.602 19.427 7.118 1.00 48.75 76 SER A C 1
ATOM 589 O O . SER A 1 76 ? 7.736 18.562 6.998 1.00 48.75 76 SER A O 1
ATOM 591 N N . LEU A 1 77 ? 8.878 20.282 6.128 1.00 47.38 77 LEU A N 1
ATOM 592 C CA . LEU A 1 77 ? 8.633 19.916 4.733 1.00 47.38 77 LEU A CA 1
ATOM 593 C C . LEU A 1 77 ? 9.462 18.650 4.503 1.00 47.38 77 LEU A C 1
ATOM 595 O O . LEU A 1 77 ? 10.682 18.743 4.397 1.00 47.38 77 LEU A O 1
ATOM 599 N N . GLY A 1 78 ? 8.802 17.493 4.596 1.00 50.78 78 GLY A N 1
ATOM 600 C CA . GLY A 1 78 ? 9.444 16.204 4.828 1.00 50.78 78 GLY A CA 1
ATOM 601 C C . GLY A 1 78 ? 10.644 15.957 3.919 1.00 50.78 78 GLY A C 1
ATOM 602 O O . GLY A 1 78 ? 10.616 16.253 2.723 1.00 50.78 78 GLY A O 1
ATOM 603 N N . THR A 1 79 ? 11.700 15.392 4.496 1.00 56.09 79 THR A N 1
ATOM 604 C CA . THR A 1 79 ? 12.780 14.765 3.736 1.00 56.09 79 THR A CA 1
ATOM 605 C C . THR A 1 79 ? 12.149 13.767 2.762 1.00 56.09 79 THR A C 1
ATOM 607 O O . THR A 1 79 ? 11.284 12.978 3.126 1.00 56.09 79 THR A O 1
ATOM 610 N N . ALA A 1 80 ? 12.486 13.843 1.475 1.00 65.19 80 ALA A N 1
ATOM 611 C CA . ALA A 1 80 ? 11.922 12.906 0.512 1.00 65.19 80 ALA A CA 1
ATOM 612 C C . ALA A 1 80 ? 12.463 11.499 0.813 1.00 65.19 80 ALA A C 1
ATOM 614 O O . ALA A 1 80 ? 13.680 11.296 0.774 1.00 65.19 80 ALA A O 1
ATOM 615 N N . LEU A 1 81 ? 11.586 10.521 1.070 1.00 77.44 81 LEU A N 1
ATOM 616 C CA . LEU A 1 81 ? 12.008 9.125 1.179 1.00 77.44 81 LEU A CA 1
ATOM 617 C C . LEU A 1 81 ? 12.473 8.687 -0.208 1.00 77.44 81 LEU A C 1
ATOM 619 O O . LEU A 1 81 ? 11.682 8.645 -1.149 1.00 77.44 81 LEU A O 1
ATOM 623 N N . THR A 1 82 ? 13.762 8.392 -0.335 1.00 86.00 82 THR A N 1
ATOM 624 C CA . THR A 1 82 ? 14.350 7.863 -1.565 1.00 86.00 82 THR A CA 1
ATOM 625 C C . THR A 1 82 ? 14.940 6.500 -1.259 1.00 86.00 82 THR A C 1
ATOM 627 O O . THR A 1 82 ? 15.863 6.383 -0.458 1.00 86.00 82 THR A O 1
ATOM 630 N N . LEU A 1 83 ? 14.392 5.469 -1.889 1.00 87.94 83 LEU A N 1
ATOM 631 C CA . LEU A 1 83 ? 14.859 4.094 -1.784 1.00 87.94 83 LEU A CA 1
ATOM 632 C C . LEU A 1 83 ? 15.378 3.660 -3.145 1.00 87.94 83 LEU A C 1
ATOM 634 O O . LEU A 1 83 ? 14.736 3.915 -4.160 1.00 87.94 83 LEU A O 1
ATOM 638 N N . GLN A 1 84 ? 16.525 2.994 -3.172 1.00 90.00 84 GLN A N 1
ATOM 639 C CA . GLN A 1 84 ? 17.132 2.499 -4.399 1.00 90.00 84 GLN A CA 1
ATOM 640 C C . GLN A 1 84 ? 17.615 1.066 -4.192 1.00 90.00 84 GLN A C 1
ATOM 642 O O . GLN A 1 84 ? 18.176 0.749 -3.147 1.00 90.00 84 GLN A O 1
ATOM 647 N N . MET A 1 85 ? 17.392 0.216 -5.192 1.00 89.00 85 MET A N 1
ATOM 648 C CA . MET A 1 85 ? 17.863 -1.168 -5.233 1.00 89.00 85 MET A CA 1
ATOM 649 C C . MET A 1 85 ? 18.467 -1.461 -6.606 1.00 89.00 85 MET A C 1
ATOM 651 O O . MET A 1 85 ? 17.991 -0.948 -7.620 1.00 89.00 85 MET A O 1
ATOM 655 N N . GLU A 1 86 ? 19.508 -2.286 -6.644 1.00 89.06 86 GLU A N 1
ATOM 656 C CA . GLU A 1 86 ? 20.097 -2.767 -7.895 1.00 89.06 86 GLU A CA 1
ATOM 657 C C . GLU A 1 86 ? 19.285 -3.928 -8.488 1.00 89.06 86 GLU A C 1
ATOM 659 O O . GLU A 1 86 ? 18.635 -4.695 -7.774 1.00 89.06 86 GLU A O 1
ATOM 664 N N . LEU A 1 87 ? 19.319 -4.038 -9.815 1.00 85.69 87 LEU A N 1
ATOM 665 C CA . LEU A 1 87 ? 18.670 -5.078 -10.604 1.00 85.69 87 LEU A CA 1
ATOM 666 C C . LEU A 1 87 ? 19.734 -5.956 -11.283 1.00 85.69 87 LEU A C 1
ATOM 668 O O . LEU A 1 87 ? 20.643 -5.403 -11.910 1.00 85.69 87 LEU A O 1
ATOM 672 N N . PRO A 1 88 ? 19.587 -7.293 -11.260 1.00 83.25 88 PRO A N 1
ATOM 673 C CA . PRO A 1 88 ? 18.649 -8.057 -10.433 1.00 83.25 88 PRO A CA 1
ATOM 674 C C . PRO A 1 88 ? 19.088 -8.086 -8.958 1.00 83.25 88 PRO A C 1
ATOM 676 O O . PRO A 1 88 ? 20.272 -8.235 -8.658 1.00 83.25 88 PRO A O 1
ATOM 679 N N . ALA A 1 89 ? 18.136 -8.004 -8.027 1.00 79.94 89 ALA A N 1
ATOM 680 C CA . ALA A 1 89 ? 18.442 -8.154 -6.604 1.00 79.94 89 ALA A CA 1
ATOM 681 C C . ALA A 1 89 ? 18.727 -9.630 -6.263 1.00 79.94 89 ALA A C 1
ATOM 683 O O . ALA A 1 89 ? 17.891 -10.498 -6.513 1.00 79.94 89 ALA A O 1
ATOM 684 N N . ALA A 1 90 ? 19.898 -9.916 -5.682 1.00 69.38 90 ALA A N 1
ATOM 685 C CA . ALA A 1 90 ? 20.326 -11.283 -5.358 1.00 69.38 90 ALA A CA 1
ATOM 686 C C . ALA A 1 90 ? 19.727 -11.824 -4.045 1.00 69.38 90 ALA A C 1
ATOM 688 O O . ALA A 1 90 ? 19.470 -13.021 -3.930 1.00 69.38 90 ALA A O 1
ATOM 689 N N . THR A 1 91 ? 19.497 -10.956 -3.055 1.00 67.06 91 THR A N 1
ATOM 690 C CA . THR A 1 91 ? 19.023 -11.330 -1.711 1.00 67.06 91 THR A CA 1
ATOM 691 C C . THR A 1 91 ? 18.227 -10.196 -1.075 1.00 67.06 91 THR A C 1
ATOM 693 O O . THR A 1 91 ? 18.613 -9.035 -1.200 1.00 67.06 91 THR A O 1
ATOM 696 N N . LEU A 1 92 ? 17.156 -10.532 -0.351 1.00 65.69 92 LEU A N 1
ATOM 697 C CA . LEU A 1 92 ? 16.395 -9.582 0.464 1.00 65.69 92 LEU A CA 1
ATOM 698 C C . LEU A 1 92 ? 17.150 -9.310 1.779 1.00 65.69 92 LEU A C 1
ATOM 700 O O . LEU A 1 92 ? 17.408 -10.261 2.519 1.00 65.69 92 LEU A O 1
ATOM 704 N N . PRO A 1 93 ? 17.498 -8.055 2.109 1.00 58.03 93 PRO A N 1
ATOM 705 C CA . PRO A 1 93 ? 17.921 -7.711 3.463 1.00 58.03 93 PRO A CA 1
ATOM 706 C C . PRO A 1 93 ? 16.806 -8.030 4.480 1.00 58.03 93 PRO A C 1
ATOM 708 O O . PRO A 1 93 ? 15.622 -7.879 4.193 1.00 58.03 93 PRO A O 1
ATOM 711 N N . THR A 1 94 ? 17.160 -8.462 5.690 1.00 65.12 94 THR A N 1
ATOM 712 C CA . THR A 1 94 ? 16.200 -8.687 6.788 1.00 65.12 94 THR A CA 1
ATOM 713 C C . THR A 1 94 ? 16.799 -8.197 8.104 1.00 65.12 94 THR A C 1
ATOM 715 O O . THR A 1 94 ? 17.935 -8.584 8.389 1.00 65.12 94 THR A O 1
ATOM 718 N N . PRO A 1 95 ? 16.078 -7.414 8.934 1.00 55.78 95 PRO A N 1
ATOM 719 C CA . PRO A 1 95 ? 14.716 -6.883 8.761 1.00 55.78 95 PRO A CA 1
ATOM 720 C C . PRO A 1 95 ? 14.668 -5.559 7.965 1.00 55.78 95 PRO A C 1
ATOM 722 O O . PRO A 1 95 ? 15.595 -4.756 8.024 1.00 55.78 95 PRO A O 1
ATOM 725 N N . MET A 1 96 ? 13.573 -5.319 7.229 1.00 70.94 96 MET A N 1
ATOM 726 C CA . MET A 1 96 ? 13.364 -4.115 6.403 1.00 70.94 96 MET A CA 1
ATOM 727 C C . MET A 1 96 ? 11.991 -3.485 6.654 1.00 70.94 96 MET A C 1
ATOM 729 O O . MET A 1 96 ? 11.010 -4.195 6.867 1.00 70.94 96 MET A O 1
ATOM 733 N N . ALA A 1 97 ? 11.908 -2.156 6.551 1.00 80.00 97 ALA A N 1
ATOM 734 C CA . ALA A 1 97 ? 10.632 -1.442 6.501 1.00 80.00 97 ALA A CA 1
ATOM 735 C C . ALA A 1 97 ? 9.823 -1.836 5.249 1.00 80.00 97 ALA A C 1
ATOM 737 O O . ALA A 1 97 ? 10.395 -2.155 4.201 1.00 80.00 97 ALA A O 1
ATOM 738 N N . LEU A 1 98 ? 8.490 -1.776 5.338 1.00 84.94 98 LEU A N 1
ATOM 739 C CA . LEU A 1 98 ? 7.578 -2.249 4.291 1.00 84.94 98 LEU A CA 1
ATOM 740 C C . LEU A 1 98 ? 7.860 -1.660 2.887 1.00 84.94 98 LEU A C 1
ATOM 742 O O . LEU A 1 98 ? 7.911 -2.446 1.938 1.00 84.94 98 LEU A O 1
ATOM 746 N N . PRO A 1 99 ? 8.106 -0.344 2.698 1.00 87.69 99 PRO A N 1
ATOM 747 C CA . PRO A 1 99 ? 8.423 0.202 1.372 1.00 87.69 99 PRO A CA 1
ATOM 748 C C . PRO A 1 99 ? 9.713 -0.373 0.778 1.00 87.69 99 PRO A C 1
ATOM 750 O O . PRO A 1 99 ? 9.793 -0.649 -0.419 1.00 87.69 99 PRO A O 1
ATOM 753 N N . ALA A 1 100 ? 10.717 -0.613 1.623 1.00 87.19 100 ALA A N 1
ATOM 754 C CA . ALA A 1 100 ? 11.983 -1.188 1.197 1.00 87.19 100 ALA A CA 1
ATOM 755 C C . ALA A 1 100 ? 11.819 -2.676 0.832 1.00 87.19 100 ALA A C 1
ATOM 757 O O . ALA A 1 100 ? 12.367 -3.118 -0.178 1.00 87.19 100 ALA A O 1
ATOM 758 N N . ALA A 1 101 ? 10.997 -3.425 1.575 1.00 86.81 101 ALA A N 1
ATOM 759 C CA . ALA A 1 101 ? 10.637 -4.805 1.240 1.00 86.81 101 ALA A CA 1
ATOM 760 C C . ALA A 1 101 ? 9.863 -4.903 -0.091 1.00 86.81 101 ALA A C 1
ATOM 762 O O . ALA A 1 101 ? 10.150 -5.774 -0.916 1.00 86.81 101 ALA A O 1
ATOM 763 N N . LYS A 1 102 ? 8.926 -3.977 -0.346 1.00 89.31 102 LYS A N 1
ATOM 764 C CA . LYS A 1 102 ? 8.205 -3.877 -1.628 1.00 89.31 102 LYS A CA 1
ATOM 765 C C . LYS A 1 102 ? 9.151 -3.626 -2.795 1.00 89.31 102 LYS A C 1
ATOM 767 O O . LYS A 1 102 ? 9.067 -4.316 -3.811 1.00 89.31 102 LYS A O 1
ATOM 772 N N . LEU A 1 103 ? 10.067 -2.669 -2.636 1.00 89.62 103 LEU A N 1
ATOM 773 C CA . LEU A 1 103 ? 11.050 -2.337 -3.662 1.00 89.62 103 LEU A CA 1
ATOM 774 C C . LEU A 1 103 ? 11.987 -3.516 -3.946 1.00 89.62 103 LEU A C 1
ATOM 776 O O . LEU A 1 103 ? 12.258 -3.819 -5.104 1.00 89.62 103 LEU A O 1
ATOM 780 N N . ALA A 1 104 ? 12.435 -4.219 -2.905 1.00 87.50 104 ALA A N 1
ATOM 781 C CA . ALA A 1 104 ? 13.320 -5.366 -3.048 1.00 87.50 104 ALA A CA 1
ATOM 782 C C . ALA A 1 104 ? 12.623 -6.555 -3.739 1.00 87.50 104 ALA A C 1
ATOM 784 O O . ALA A 1 104 ? 13.183 -7.148 -4.660 1.00 87.50 104 ALA A O 1
ATOM 785 N N . ARG A 1 105 ? 11.358 -6.844 -3.397 1.00 86.00 105 ARG A N 1
ATOM 786 C CA . ARG A 1 105 ? 10.544 -7.835 -4.125 1.00 86.00 105 ARG A CA 1
ATOM 787 C C . ARG A 1 105 ? 10.388 -7.464 -5.600 1.00 86.00 105 ARG A C 1
ATOM 789 O O . ARG A 1 105 ? 10.481 -8.330 -6.470 1.00 86.00 105 ARG A O 1
ATOM 796 N N . ALA A 1 106 ? 10.152 -6.188 -5.888 1.00 84.12 106 ALA A N 1
ATOM 797 C CA . ALA A 1 106 ? 10.058 -5.717 -7.261 1.00 84.12 106 ALA A CA 1
ATOM 798 C C . ALA A 1 106 ? 11.378 -5.879 -8.014 1.00 84.12 106 ALA A C 1
ATOM 800 O O . ALA A 1 106 ? 11.376 -6.342 -9.152 1.00 84.12 106 ALA A O 1
ATOM 801 N N . ALA A 1 107 ? 12.499 -5.592 -7.354 1.00 85.38 107 ALA A N 1
ATOM 802 C CA . ALA A 1 107 ? 13.824 -5.744 -7.934 1.00 85.38 107 ALA A CA 1
ATOM 803 C C . ALA A 1 107 ? 14.162 -7.196 -8.326 1.00 85.38 107 ALA A C 1
ATOM 805 O O . ALA A 1 107 ? 14.931 -7.421 -9.260 1.00 85.38 107 ALA A O 1
ATOM 806 N N . MET A 1 108 ? 13.556 -8.181 -7.658 1.00 83.06 108 MET A N 1
ATOM 807 C CA . MET A 1 108 ? 13.691 -9.599 -8.009 1.00 83.06 108 MET A CA 1
ATOM 808 C C . MET A 1 108 ? 12.789 -10.021 -9.177 1.00 83.06 108 MET A C 1
ATOM 810 O O . MET A 1 108 ? 13.190 -10.837 -10.000 1.00 83.06 108 MET A O 1
ATOM 814 N N . LEU A 1 109 ? 11.557 -9.504 -9.238 1.00 80.94 109 LEU A N 1
ATOM 815 C CA . LEU A 1 109 ? 10.525 -9.987 -10.168 1.00 80.94 109 LEU A CA 1
ATOM 816 C C . LEU A 1 109 ? 10.488 -9.241 -11.503 1.00 80.94 109 LEU A C 1
ATOM 818 O O . LEU A 1 109 ? 9.990 -9.772 -12.493 1.00 80.94 109 LEU A O 1
ATOM 822 N N . VAL A 1 110 ? 10.955 -7.996 -11.518 1.00 77.81 110 VAL A N 1
ATOM 823 C CA . VAL A 1 110 ? 10.803 -7.093 -12.663 1.00 77.81 110 VAL A CA 1
ATOM 824 C C . VAL A 1 110 ? 12.055 -7.061 -13.547 1.00 77.81 110 VAL A C 1
ATOM 826 O O . VAL A 1 110 ? 11.966 -6.644 -14.700 1.00 77.81 110 VAL A O 1
ATOM 829 N N . ALA A 1 111 ? 13.204 -7.533 -13.051 1.00 72.75 111 ALA A N 1
ATOM 830 C CA . ALA A 1 111 ? 14.460 -7.553 -13.796 1.00 72.75 111 ALA A CA 1
ATOM 831 C C . ALA A 1 111 ? 14.369 -8.469 -15.040 1.00 72.75 111 ALA A C 1
ATOM 833 O O . ALA A 1 111 ? 14.217 -9.686 -14.891 1.00 72.75 111 ALA A O 1
ATOM 834 N N . PRO A 1 112 ? 14.482 -7.931 -16.271 1.00 74.06 112 PRO A N 1
ATOM 835 C CA . PRO A 1 112 ? 14.537 -8.754 -17.476 1.00 74.06 112 PRO A CA 1
ATOM 836 C C . PRO A 1 112 ? 15.822 -9.591 -17.507 1.00 74.06 112 PRO A C 1
ATOM 838 O O . PRO A 1 112 ? 16.888 -9.130 -17.093 1.00 74.06 112 PRO A O 1
ATOM 841 N N . ALA A 1 113 ? 15.744 -10.819 -18.027 1.00 73.81 113 ALA A N 1
ATOM 842 C CA . ALA A 1 113 ? 16.895 -11.717 -18.097 1.00 73.81 113 ALA A CA 1
ATOM 843 C C . ALA A 1 113 ? 18.067 -11.074 -18.865 1.00 73.81 113 ALA A C 1
ATOM 845 O O . ALA A 1 113 ? 17.920 -10.664 -20.015 1.00 73.81 113 ALA A O 1
ATOM 846 N N . GLY A 1 114 ? 19.238 -11.002 -18.225 1.00 76.31 114 GLY A N 1
ATOM 847 C CA . GLY A 1 114 ? 20.460 -10.459 -18.828 1.00 76.31 114 GLY A CA 1
ATOM 848 C C . GLY A 1 114 ? 20.578 -8.929 -18.835 1.00 76.31 114 GLY A C 1
ATOM 849 O O . GLY A 1 114 ? 21.542 -8.421 -19.404 1.00 76.31 114 GLY A O 1
ATOM 850 N N . MET A 1 115 ? 19.651 -8.197 -18.206 1.00 82.88 115 MET A N 1
ATOM 851 C CA . MET A 1 115 ? 19.754 -6.745 -18.021 1.00 82.88 115 MET A CA 1
ATOM 852 C C . MET A 1 115 ? 20.121 -6.407 -16.575 1.00 82.88 115 MET A C 1
ATOM 854 O O . MET A 1 115 ? 19.585 -6.993 -15.635 1.00 82.88 115 MET A O 1
ATOM 858 N N . ALA A 1 116 ? 21.032 -5.451 -16.411 1.00 88.19 116 ALA A N 1
ATOM 859 C CA . ALA A 1 116 ? 21.397 -4.890 -15.113 1.00 88.19 116 ALA A CA 1
ATOM 860 C C . ALA A 1 116 ? 20.793 -3.494 -14.972 1.00 88.19 116 ALA A C 1
ATOM 862 O O . ALA A 1 116 ? 20.429 -2.880 -15.971 1.00 88.19 116 ALA A O 1
ATOM 863 N N . GLY A 1 117 ? 20.679 -2.962 -13.763 1.00 89.75 117 GLY A N 1
ATOM 864 C CA . GLY A 1 117 ? 20.071 -1.648 -13.599 1.00 89.75 117 GLY A CA 1
ATOM 865 C C . GLY A 1 117 ? 19.808 -1.262 -12.161 1.00 89.75 117 GLY A C 1
ATOM 866 O O . GLY A 1 117 ? 20.340 -1.862 -11.232 1.00 89.75 117 GLY A O 1
ATOM 867 N N . ASN A 1 118 ? 18.947 -0.271 -11.983 1.00 92.00 118 ASN A N 1
ATOM 868 C CA . ASN A 1 118 ? 18.461 0.138 -10.679 1.00 92.00 118 ASN A CA 1
ATOM 869 C C . ASN A 1 118 ? 16.967 0.458 -10.721 1.00 92.00 118 ASN A C 1
ATOM 871 O O . ASN A 1 118 ? 16.435 0.977 -11.703 1.00 92.00 118 ASN A O 1
ATOM 875 N N . VAL A 1 119 ? 16.296 0.165 -9.616 1.00 92.38 119 VAL A N 1
ATOM 876 C CA . VAL A 1 119 ? 14.932 0.597 -9.342 1.00 92.38 119 VAL A CA 1
ATOM 877 C C . VAL A 1 119 ? 14.993 1.605 -8.199 1.00 92.38 119 VAL A C 1
ATOM 879 O O . VAL A 1 119 ? 15.709 1.407 -7.216 1.00 92.38 119 VAL A O 1
ATOM 882 N N . LEU A 1 120 ? 14.275 2.708 -8.338 1.00 92.25 120 LEU A N 1
ATOM 883 C CA . LEU A 1 120 ? 14.271 3.806 -7.391 1.00 92.25 120 LEU A CA 1
ATOM 884 C C . LEU A 1 120 ? 12.831 4.203 -7.093 1.00 92.25 120 LEU A C 1
ATOM 886 O O . LEU A 1 120 ? 12.027 4.414 -7.996 1.00 92.25 120 LEU A O 1
ATOM 890 N N . TYR A 1 121 ? 12.511 4.303 -5.813 1.00 91.81 121 TYR A N 1
ATOM 891 C CA . TYR A 1 121 ? 11.255 4.833 -5.319 1.00 91.81 121 TYR A CA 1
ATOM 892 C C . TYR A 1 121 ? 11.517 6.159 -4.618 1.00 91.81 121 TYR A C 1
ATOM 894 O O . TYR A 1 121 ? 12.395 6.250 -3.761 1.00 91.81 121 TYR A O 1
ATOM 902 N N . ARG A 1 122 ? 10.750 7.185 -4.983 1.00 88.62 122 ARG A N 1
ATOM 903 C CA . ARG A 1 122 ? 10.776 8.500 -4.345 1.00 88.62 122 ARG A CA 1
ATOM 904 C C . ARG A 1 122 ? 9.393 8.854 -3.848 1.00 88.62 122 ARG A C 1
ATOM 906 O O . ARG A 1 122 ? 8.448 8.868 -4.632 1.00 88.62 122 ARG A O 1
ATOM 913 N N . ASN A 1 123 ? 9.312 9.224 -2.580 1.00 83.94 123 ASN A N 1
ATOM 914 C CA . ASN A 1 123 ? 8.142 9.833 -1.975 1.00 83.94 123 ASN A CA 1
ATOM 915 C C . ASN A 1 123 ? 8.522 11.215 -1.436 1.00 83.94 123 ASN A C 1
ATOM 917 O O . ASN A 1 123 ? 9.186 11.329 -0.407 1.00 83.94 123 ASN A O 1
ATOM 921 N N . ALA A 1 124 ? 8.097 12.263 -2.141 1.00 73.81 124 ALA A N 1
ATOM 922 C CA . ALA A 1 124 ? 8.239 13.655 -1.713 1.00 73.81 124 ALA A CA 1
ATOM 923 C C . ALA A 1 124 ? 6.902 14.237 -1.201 1.00 73.81 124 ALA A C 1
ATOM 925 O O . ALA A 1 124 ? 6.565 15.390 -1.465 1.00 73.81 124 ALA A O 1
ATOM 926 N N . GLY A 1 125 ? 6.111 13.425 -0.489 1.00 67.19 125 GLY A N 1
ATOM 927 C CA . GLY A 1 125 ? 4.840 13.831 0.112 1.00 67.19 125 GLY A CA 1
ATOM 928 C C . GLY A 1 125 ? 3.634 13.684 -0.823 1.00 67.19 125 GLY A C 1
ATOM 929 O O . GLY A 1 125 ? 3.642 12.898 -1.771 1.00 67.19 125 GLY A O 1
ATOM 930 N N . LEU A 1 126 ? 2.571 14.446 -0.540 1.00 58.19 126 LEU A N 1
ATOM 931 C CA . LEU A 1 126 ? 1.211 14.264 -1.082 1.00 58.19 126 LEU A CA 1
ATOM 932 C C . LEU A 1 126 ? 1.079 14.341 -2.616 1.00 58.19 126 LEU A C 1
ATOM 934 O O . LEU A 1 126 ? 0.033 13.971 -3.140 1.00 58.19 126 LEU A O 1
ATOM 938 N N . GLN A 1 127 ? 2.092 14.823 -3.342 1.00 55.78 127 GLN A N 1
ATOM 939 C CA . GLN A 1 127 ? 1.980 15.095 -4.782 1.00 55.78 127 GLN A CA 1
ATOM 940 C C . GLN A 1 127 ? 3.023 14.384 -5.657 1.00 55.78 127 GLN A C 1
ATOM 942 O O . GLN A 1 127 ? 2.929 14.463 -6.879 1.00 55.78 127 GLN A O 1
ATOM 947 N N . GLN A 1 128 ? 4.016 13.689 -5.086 1.00 71.06 128 GLN A N 1
ATOM 948 C CA . GLN A 1 128 ? 5.147 13.165 -5.868 1.00 71.06 128 GLN A CA 1
ATOM 949 C C . GLN A 1 128 ? 5.649 11.813 -5.344 1.00 71.06 128 GLN A C 1
ATOM 951 O O . GLN A 1 128 ? 6.756 11.702 -4.813 1.00 71.06 128 GLN A O 1
ATOM 956 N N . ARG A 1 129 ? 4.834 10.767 -5.531 1.00 86.19 129 ARG A N 1
ATOM 957 C CA . ARG A 1 129 ? 5.280 9.372 -5.417 1.00 86.19 129 ARG A CA 1
ATOM 958 C C . ARG A 1 129 ? 5.631 8.838 -6.797 1.00 86.19 129 ARG A C 1
ATOM 960 O O . ARG A 1 129 ? 4.766 8.750 -7.671 1.00 86.19 129 ARG A O 1
ATOM 967 N N . THR A 1 130 ? 6.901 8.517 -7.003 1.00 91.62 130 THR A N 1
ATOM 968 C CA . THR A 1 130 ? 7.429 8.095 -8.304 1.00 91.62 130 THR A CA 1
ATOM 969 C C . THR A 1 130 ? 8.278 6.849 -8.177 1.00 91.62 130 THR A C 1
ATOM 971 O O . THR A 1 130 ? 9.032 6.678 -7.220 1.00 91.62 130 THR A O 1
ATOM 974 N N . VAL A 1 131 ? 8.148 5.995 -9.180 1.00 93.25 131 VAL A N 1
ATOM 975 C CA . VAL A 1 131 ? 9.004 4.845 -9.413 1.00 93.25 131 VAL A CA 1
ATOM 976 C C . VAL A 1 131 ? 9.806 5.133 -10.669 1.00 93.25 131 VAL A C 1
ATOM 978 O O . VAL A 1 131 ? 9.232 5.449 -11.709 1.00 93.25 131 VAL A O 1
ATOM 981 N N . VAL A 1 132 ? 11.122 5.006 -10.570 1.00 93.94 132 VAL A N 1
ATOM 982 C CA . VAL A 1 132 ? 12.054 5.127 -11.687 1.00 93.94 132 VAL A CA 1
ATOM 983 C C . VAL A 1 132 ? 12.774 3.802 -11.840 1.00 93.94 132 VAL A C 1
ATOM 985 O O . VAL A 1 132 ? 13.324 3.271 -10.878 1.00 93.94 132 VAL A O 1
ATOM 988 N N . VAL A 1 133 ? 12.784 3.267 -13.052 1.00 93.62 133 VAL A N 1
ATOM 989 C CA . VAL A 1 133 ? 13.540 2.064 -13.398 1.00 93.62 133 VAL A CA 1
ATOM 990 C C . VAL A 1 133 ? 14.540 2.447 -14.461 1.00 93.62 133 VAL A C 1
ATOM 992 O O . VAL A 1 133 ? 14.151 2.997 -15.489 1.00 93.62 133 VAL A O 1
ATOM 995 N N . SER A 1 134 ? 15.814 2.152 -14.232 1.00 93.31 134 SER A N 1
ATOM 996 C CA . SER A 1 134 ? 16.841 2.281 -15.260 1.00 93.31 134 SER A CA 1
ATOM 997 C C . SER A 1 134 ? 17.413 0.905 -15.545 1.00 93.31 134 SER A C 1
ATOM 999 O O . SER A 1 134 ? 17.784 0.178 -14.627 1.00 93.31 134 SER A O 1
ATOM 1001 N N . LEU A 1 135 ? 17.456 0.546 -16.821 1.00 91.56 135 LEU A N 1
ATOM 1002 C CA . LEU A 1 135 ? 18.008 -0.702 -17.319 1.00 91.56 135 LEU A CA 1
ATOM 1003 C C . LEU A 1 135 ? 19.205 -0.397 -18.207 1.00 91.56 135 LEU A C 1
ATOM 1005 O O . LEU A 1 135 ? 19.213 0.566 -18.972 1.00 91.56 135 LEU A O 1
ATOM 1009 N N . HIS A 1 136 ? 20.204 -1.254 -18.120 1.00 88.56 136 HIS A N 1
ATOM 1010 C CA . HIS A 1 136 ? 21.436 -1.211 -18.874 1.00 88.56 136 HIS A CA 1
ATOM 1011 C C . HIS A 1 136 ? 21.594 -2.552 -19.580 1.00 88.56 136 HIS A C 1
ATOM 1013 O O . HIS A 1 136 ? 21.549 -3.619 -18.959 1.00 88.56 136 HIS A O 1
ATOM 1019 N N . THR A 1 137 ? 21.787 -2.489 -20.891 1.00 83.44 137 THR A N 1
ATOM 1020 C CA . THR A 1 137 ? 22.103 -3.646 -21.717 1.00 83.44 137 THR A CA 1
ATOM 1021 C C . THR A 1 137 ? 23.386 -3.372 -22.477 1.00 83.44 137 THR A C 1
ATOM 1023 O O . THR A 1 137 ? 23.621 -2.270 -22.970 1.00 83.44 137 THR A O 1
ATOM 1026 N N . ARG A 1 138 ? 24.222 -4.398 -22.598 1.00 77.62 138 ARG A N 1
ATOM 1027 C CA . ARG A 1 138 ? 25.407 -4.337 -23.449 1.00 77.62 138 ARG A CA 1
ATOM 1028 C C . ARG A 1 138 ? 25.066 -4.925 -24.795 1.00 77.62 138 ARG A C 1
ATOM 1030 O O . ARG A 1 138 ? 24.483 -6.007 -24.875 1.00 77.62 138 ARG A O 1
ATOM 1037 N N . PHE A 1 139 ? 25.447 -4.233 -25.854 1.00 73.38 139 PHE A N 1
ATOM 1038 C CA . PHE A 1 139 ? 25.407 -4.835 -27.172 1.00 73.38 139 PHE A CA 1
ATOM 1039 C C . PHE A 1 139 ? 26.682 -5.698 -27.340 1.00 73.38 139 PHE A C 1
ATOM 1041 O O . PHE A 1 139 ? 27.780 -5.268 -26.992 1.00 73.38 139 PHE A O 1
ATOM 1048 N N . PRO A 1 140 ? 26.595 -6.966 -27.767 1.00 69.25 140 PRO A N 1
ATOM 1049 C CA . PRO A 1 140 ? 27.781 -7.808 -27.892 1.00 69.25 140 PRO A CA 1
ATOM 1050 C C . PRO A 1 140 ? 28.525 -7.476 -29.195 1.00 69.25 140 PRO A C 1
ATOM 1052 O O . PRO A 1 140 ? 28.254 -8.059 -30.242 1.00 69.25 140 PRO A O 1
ATOM 1055 N N . LEU A 1 141 ? 29.463 -6.526 -29.146 1.00 70.56 141 LEU A N 1
ATOM 1056 C CA . LEU A 1 141 ? 30.399 -6.256 -30.244 1.00 70.56 141 LEU A CA 1
ATOM 1057 C C . LEU A 1 141 ? 31.709 -7.024 -30.048 1.00 70.56 141 LEU A C 1
ATOM 1059 O O . LEU A 1 141 ? 32.123 -7.323 -28.928 1.00 70.56 141 LEU A O 1
ATOM 1063 N N . SER A 1 142 ? 32.395 -7.328 -31.153 1.00 74.19 142 SER A N 1
ATOM 1064 C CA . SER A 1 142 ? 33.775 -7.818 -31.072 1.00 74.19 142 SER A CA 1
ATOM 1065 C C . SER A 1 142 ? 34.685 -6.728 -30.489 1.00 74.19 142 SER A C 1
ATOM 1067 O O . SER A 1 142 ? 34.480 -5.544 -30.759 1.00 74.19 142 SER A O 1
ATOM 1069 N N . LYS A 1 143 ? 35.714 -7.118 -29.723 1.00 72.12 143 LYS A N 1
ATOM 1070 C CA . LYS A 1 143 ? 36.620 -6.184 -29.020 1.00 72.12 143 LYS A CA 1
ATOM 1071 C C . LYS A 1 143 ? 37.206 -5.088 -29.924 1.00 72.12 143 LYS A C 1
ATOM 1073 O O . LYS A 1 143 ? 37.385 -3.962 -29.478 1.00 72.12 143 LYS A O 1
ATOM 1078 N N . ASN A 1 144 ? 37.466 -5.411 -31.191 1.00 72.12 144 ASN A N 1
ATOM 1079 C CA . ASN A 1 144 ? 38.037 -4.481 -32.169 1.00 72.12 144 ASN A CA 1
ATOM 1080 C C . ASN A 1 144 ? 37.045 -3.385 -32.591 1.00 72.12 144 ASN A C 1
ATOM 1082 O O . ASN A 1 144 ? 37.449 -2.270 -32.897 1.00 72.12 144 ASN A O 1
ATOM 1086 N N . ILE A 1 145 ? 35.747 -3.702 -32.611 1.00 69.19 145 ILE A N 1
ATOM 1087 C CA . ILE A 1 145 ? 34.688 -2.749 -32.963 1.00 69.19 145 ILE A CA 1
ATOM 1088 C C . ILE A 1 145 ? 34.324 -1.906 -31.739 1.00 69.19 145 ILE A C 1
ATOM 1090 O O . ILE A 1 145 ? 34.120 -0.706 -31.868 1.00 69.19 145 ILE A O 1
ATOM 1094 N N . ASP A 1 146 ? 34.310 -2.507 -30.549 1.00 70.19 146 ASP A N 1
ATOM 1095 C CA . ASP A 1 146 ? 34.012 -1.811 -29.290 1.00 70.19 146 ASP A CA 1
ATOM 1096 C C . ASP A 1 146 ? 35.002 -0.657 -29.016 1.00 70.19 146 ASP A C 1
ATOM 1098 O O . ASP A 1 146 ? 34.605 0.449 -28.647 1.00 70.19 146 ASP A O 1
ATOM 1102 N N . GLN A 1 147 ? 36.290 -0.871 -29.320 1.00 67.62 147 GLN A N 1
ATOM 1103 C CA . GLN A 1 147 ? 37.333 0.164 -29.246 1.00 67.62 147 GLN A CA 1
ATOM 1104 C C . GLN A 1 147 ? 37.145 1.306 -30.256 1.00 67.62 147 GLN A C 1
ATOM 1106 O O . GLN A 1 147 ? 37.556 2.431 -29.983 1.00 67.62 147 GLN A O 1
ATOM 1111 N N . LEU A 1 148 ? 36.546 1.021 -31.416 1.00 65.31 148 LEU A N 1
ATOM 1112 C CA . LEU A 1 148 ? 36.324 2.000 -32.480 1.00 65.31 148 LEU A CA 1
ATOM 1113 C C . LEU A 1 148 ? 35.043 2.818 -32.260 1.00 65.31 148 LEU A C 1
ATOM 1115 O O . LEU A 1 148 ? 35.009 3.998 -32.595 1.00 65.31 148 LEU A O 1
ATOM 1119 N N . VAL A 1 149 ? 33.993 2.189 -31.724 1.00 66.31 149 VAL A N 1
ATOM 1120 C CA . VAL A 1 149 ? 32.663 2.798 -31.564 1.00 66.31 149 VAL A CA 1
ATOM 1121 C C . VAL A 1 149 ? 32.559 3.616 -30.274 1.00 66.31 149 VAL A C 1
ATOM 1123 O O . VAL A 1 149 ? 31.884 4.639 -30.283 1.00 66.31 149 VAL A O 1
ATOM 1126 N N . GLY A 1 150 ? 33.270 3.231 -29.207 1.00 57.38 150 GLY A N 1
ATOM 1127 C CA . GLY A 1 150 ? 33.308 3.976 -27.947 1.00 57.38 150 GLY A CA 1
ATOM 1128 C C . GLY A 1 150 ? 31.975 3.939 -27.188 1.00 57.38 150 GLY A C 1
ATOM 1129 O O . GLY A 1 150 ? 31.021 4.610 -27.557 1.00 57.38 150 GLY A O 1
ATOM 1130 N N . ARG A 1 151 ? 31.948 3.197 -26.069 1.00 60.50 151 ARG A N 1
ATOM 1131 C CA . ARG A 1 151 ? 30.776 2.929 -25.205 1.00 60.50 151 ARG A CA 1
ATOM 1132 C C . ARG A 1 151 ? 29.616 2.237 -25.924 1.00 60.50 151 ARG A C 1
ATOM 1134 O O . ARG A 1 151 ? 28.807 2.850 -26.607 1.00 60.50 151 ARG A O 1
ATOM 1141 N N . ASN A 1 152 ? 29.479 0.949 -25.636 1.00 65.19 152 ASN A N 1
ATOM 1142 C CA . ASN A 1 152 ? 28.399 0.102 -26.127 1.00 65.19 152 ASN A CA 1
ATOM 1143 C C . ASN A 1 152 ? 27.343 -0.223 -25.051 1.00 65.19 152 ASN A C 1
ATOM 1145 O O . ASN A 1 152 ? 26.652 -1.247 -25.106 1.00 65.19 152 ASN A O 1
ATOM 1149 N N . ASP A 1 153 ? 27.277 0.643 -24.037 1.00 72.44 153 ASP A N 1
ATOM 1150 C CA . ASP A 1 153 ? 26.299 0.585 -22.961 1.00 72.44 153 ASP A CA 1
ATOM 1151 C C . ASP A 1 153 ? 25.033 1.308 -23.431 1.00 72.44 153 ASP A C 1
ATOM 1153 O O . ASP A 1 153 ? 24.989 2.537 -23.512 1.00 72.44 153 ASP A O 1
ATOM 1157 N N . LEU A 1 154 ? 24.006 0.532 -23.763 1.00 81.50 154 LEU A N 1
ATOM 1158 C CA . LEU A 1 154 ? 22.679 1.046 -24.077 1.00 81.50 154 LEU A CA 1
ATOM 1159 C C . LEU A 1 154 ? 21.870 1.101 -22.784 1.00 81.50 154 LEU A C 1
ATOM 1161 O O . LEU A 1 154 ? 21.923 0.177 -21.967 1.00 81.50 154 LEU A O 1
ATOM 1165 N N . SER A 1 155 ? 21.126 2.184 -22.580 1.00 87.44 155 SER A N 1
ATOM 1166 C CA . SER A 1 155 ? 20.378 2.397 -21.344 1.00 87.44 155 SER A CA 1
ATOM 1167 C C . SER A 1 155 ? 18.956 2.861 -21.610 1.00 87.44 155 SER A C 1
ATOM 1169 O O . SER A 1 155 ? 18.715 3.778 -22.382 1.00 87.44 155 SER A O 1
ATOM 1171 N N . GLY A 1 156 ? 17.995 2.231 -20.949 1.00 89.38 156 GLY A N 1
ATOM 1172 C CA . GLY A 1 156 ? 16.595 2.631 -20.970 1.00 89.38 156 GLY A CA 1
ATOM 1173 C C . GLY A 1 156 ? 16.173 3.128 -19.601 1.00 89.38 156 GLY A C 1
ATOM 1174 O O . GLY A 1 156 ? 16.584 2.560 -18.592 1.00 89.38 156 GLY A O 1
ATOM 1175 N N . GLN A 1 157 ? 15.339 4.162 -19.556 1.00 93.25 157 GLN A N 1
ATOM 1176 C CA . GLN A 1 157 ? 14.719 4.622 -18.319 1.00 93.25 157 GLN A CA 1
ATOM 1177 C C . GLN A 1 157 ? 13.205 4.696 -18.487 1.00 93.25 157 GLN A C 1
ATOM 1179 O O . GLN A 1 157 ? 12.713 5.171 -19.508 1.00 93.25 157 GLN A O 1
ATOM 1184 N N . GLY A 1 158 ? 12.491 4.238 -17.464 1.00 93.44 158 GLY A N 1
ATOM 1185 C CA . GLY A 1 158 ? 11.049 4.356 -17.331 1.00 93.44 158 GLY A CA 1
ATOM 1186 C C . GLY A 1 158 ? 10.681 5.037 -16.022 1.00 93.44 158 GLY A C 1
ATOM 1187 O O . GLY A 1 158 ? 11.339 4.825 -15.003 1.00 93.44 158 GLY A O 1
ATOM 1188 N N . THR A 1 159 ? 9.637 5.862 -16.050 1.00 95.00 159 THR A N 1
ATOM 1189 C CA . THR A 1 159 ? 9.109 6.545 -14.864 1.00 95.00 159 THR A CA 1
ATOM 1190 C C . THR A 1 159 ? 7.600 6.371 -14.799 1.00 95.00 159 THR A C 1
ATOM 1192 O O . THR A 1 159 ? 6.897 6.571 -15.789 1.00 95.00 159 THR A O 1
ATOM 1195 N N . ALA A 1 160 ? 7.097 6.030 -13.616 1.00 94.00 160 ALA A N 1
ATOM 1196 C CA . ALA A 1 160 ? 5.671 5.914 -13.356 1.00 94.00 160 ALA A CA 1
ATOM 1197 C C . ALA A 1 160 ? 5.297 6.564 -12.022 1.00 94.00 160 ALA A C 1
ATOM 1199 O O . ALA A 1 160 ? 6.055 6.530 -11.048 1.00 94.00 160 ALA A O 1
ATOM 1200 N N . HIS A 1 161 ? 4.104 7.152 -11.979 1.00 91.94 161 HIS A N 1
ATOM 1201 C CA . HIS A 1 161 ? 3.544 7.744 -10.770 1.00 91.94 161 HIS A CA 1
ATOM 1202 C C . HIS A 1 161 ? 2.718 6.715 -10.008 1.00 91.94 161 HIS A C 1
ATOM 1204 O O . HIS A 1 161 ? 1.894 6.010 -10.590 1.00 91.94 161 HIS A O 1
ATOM 1210 N N . VAL A 1 162 ? 2.904 6.660 -8.691 1.00 89.81 162 VAL A N 1
ATOM 1211 C CA . VAL A 1 162 ? 2.052 5.845 -7.825 1.00 89.81 162 VAL A CA 1
ATOM 1212 C C . VAL A 1 162 ? 0.751 6.600 -7.583 1.00 89.81 162 VAL A C 1
ATOM 1214 O O . VAL A 1 162 ? 0.745 7.632 -6.911 1.00 89.81 162 VAL A O 1
ATOM 1217 N N . VAL A 1 163 ? -0.353 6.069 -8.108 1.00 85.19 163 VAL A N 1
ATOM 1218 C CA . VAL A 1 163 ? -1.695 6.632 -7.925 1.00 85.19 163 VAL A CA 1
ATOM 1219 C C . VAL A 1 163 ? -2.513 5.701 -7.040 1.00 85.19 163 VAL A C 1
ATOM 1221 O O . VAL A 1 163 ? -2.703 4.530 -7.358 1.00 85.19 163 VAL A O 1
ATOM 1224 N N . ASP A 1 164 ? -3.015 6.234 -5.928 1.00 81.81 164 ASP A N 1
ATOM 1225 C CA . ASP A 1 164 ? -3.865 5.504 -4.991 1.00 81.81 164 ASP A CA 1
ATOM 1226 C C . ASP A 1 164 ? -5.111 6.338 -4.654 1.00 81.81 164 ASP A C 1
ATOM 1228 O O . ASP A 1 164 ? -5.095 7.140 -3.715 1.00 81.81 164 ASP A O 1
ATOM 1232 N N . PRO A 1 165 ? -6.194 6.206 -5.442 1.00 81.06 165 PRO A N 1
ATOM 1233 C CA . PRO A 1 165 ? -7.393 7.012 -5.238 1.00 81.06 165 PRO A CA 1
ATOM 1234 C C . PRO A 1 165 ? -8.098 6.664 -3.924 1.00 81.06 165 PRO A C 1
ATOM 1236 O O . PRO A 1 165 ? -8.743 7.522 -3.325 1.00 81.06 165 PRO A O 1
ATOM 1239 N N . VAL A 1 166 ? -7.964 5.420 -3.455 1.00 81.94 166 VAL A N 1
ATOM 1240 C CA . VAL A 1 166 ? -8.578 4.978 -2.201 1.00 81.94 166 VAL A CA 1
ATOM 1241 C C . VAL A 1 166 ? -7.906 5.673 -1.025 1.00 81.94 166 VAL A C 1
ATOM 1243 O O . VAL A 1 166 ? -8.597 6.141 -0.122 1.00 81.94 166 VAL A O 1
ATOM 1246 N N . GLU A 1 167 ? -6.579 5.803 -1.057 1.00 78.00 167 GLU A N 1
ATOM 1247 C CA . GLU A 1 167 ? -5.861 6.584 -0.053 1.00 78.00 167 GLU A CA 1
ATOM 1248 C C . GLU A 1 167 ? -6.325 8.040 -0.041 1.00 78.00 167 GLU A C 1
ATOM 1250 O O . GLU A 1 167 ? -6.636 8.566 1.021 1.00 78.00 167 GLU A O 1
ATOM 1255 N N . LEU A 1 168 ? -6.455 8.684 -1.204 1.00 78.75 168 LEU A N 1
ATOM 1256 C CA . LEU A 1 168 ? -6.925 10.069 -1.267 1.00 78.75 168 LEU A CA 1
ATOM 1257 C C . LEU A 1 168 ? -8.294 10.245 -0.587 1.00 78.75 168 LEU A C 1
ATOM 1259 O O . LEU A 1 168 ? -8.474 11.175 0.197 1.00 78.75 168 LEU A O 1
ATOM 1263 N N . ILE A 1 169 ? -9.239 9.337 -0.846 1.00 83.56 169 ILE A N 1
ATOM 1264 C CA . ILE A 1 169 ? -10.564 9.362 -0.210 1.00 83.56 169 ILE A CA 1
ATOM 1265 C C . ILE A 1 169 ? -10.439 9.194 1.308 1.00 83.56 169 ILE A C 1
ATOM 1267 O O . ILE A 1 169 ? -11.062 9.954 2.047 1.00 83.56 169 ILE A O 1
ATOM 1271 N N . ARG A 1 170 ? -9.609 8.254 1.780 1.00 78.38 170 ARG A N 1
ATOM 1272 C CA . ARG A 1 170 ? -9.370 8.051 3.220 1.00 78.38 170 ARG A CA 1
ATOM 1273 C C . ARG A 1 170 ? -8.772 9.279 3.885 1.00 78.38 170 ARG A C 1
ATOM 1275 O O . ARG A 1 170 ? -9.163 9.603 4.996 1.00 78.38 170 ARG A O 1
ATOM 1282 N N . LEU A 1 171 ? -7.866 9.983 3.215 1.00 75.00 171 LEU A N 1
ATOM 1283 C CA . LEU A 1 171 ? -7.264 11.203 3.749 1.00 75.00 171 LEU A CA 1
ATOM 1284 C C . LEU A 1 171 ? -8.253 12.348 3.847 1.00 75.00 171 LEU A C 1
ATOM 1286 O O . LEU A 1 171 ? -8.270 13.067 4.845 1.00 75.00 171 LEU A O 1
ATOM 1290 N N . ILE A 1 172 ? -9.096 12.497 2.830 1.00 80.88 172 ILE A N 1
ATOM 1291 C CA . ILE A 1 172 ? -10.158 13.498 2.839 1.00 80.88 172 ILE A CA 1
ATOM 1292 C C . ILE A 1 172 ? -11.160 13.186 3.953 1.00 80.88 172 ILE A C 1
ATOM 1294 O O . ILE A 1 172 ? -11.504 14.085 4.719 1.00 80.88 172 ILE A O 1
ATOM 1298 N N . ASP A 1 173 ? -11.597 11.930 4.076 1.00 81.25 173 ASP A N 1
ATOM 1299 C CA . ASP A 1 173 ? -12.517 11.514 5.135 1.00 81.25 173 ASP A CA 1
ATOM 1300 C C . ASP A 1 173 ? -11.886 11.661 6.523 1.00 81.25 173 ASP A C 1
ATOM 1302 O O . ASP A 1 173 ? -12.502 12.224 7.420 1.00 81.25 173 ASP A O 1
ATOM 1306 N N . MET A 1 174 ? -10.619 11.278 6.695 1.00 75.94 174 MET A N 1
ATOM 1307 C CA . MET A 1 174 ? -9.911 11.435 7.963 1.00 75.94 174 MET A CA 1
ATOM 1308 C C . MET A 1 174 ? -9.828 12.897 8.398 1.00 75.94 174 MET A C 1
ATOM 1310 O O . MET A 1 174 ? -10.132 13.226 9.547 1.00 75.94 174 MET A O 1
ATOM 1314 N N . ASN A 1 175 ? -9.458 13.779 7.471 1.00 75.81 175 ASN A N 1
ATOM 1315 C CA . ASN A 1 175 ? -9.355 15.206 7.738 1.00 75.81 175 ASN A CA 1
ATOM 1316 C C . ASN A 1 175 ? -10.725 15.850 8.002 1.00 75.81 175 ASN A C 1
ATOM 1318 O O . ASN A 1 175 ? -10.845 16.768 8.807 1.00 75.81 175 ASN A O 1
ATOM 1322 N N . ARG A 1 176 ? -11.779 15.359 7.346 1.00 80.06 176 ARG A N 1
ATOM 1323 C CA . ARG A 1 176 ? -13.141 15.859 7.538 1.00 80.06 176 ARG A CA 1
ATOM 1324 C C . ARG A 1 176 ? -13.780 15.351 8.831 1.00 80.06 176 ARG A C 1
ATOM 1326 O O . ARG A 1 176 ? -14.484 16.111 9.488 1.00 80.06 176 ARG A O 1
ATOM 1333 N N . THR A 1 177 ? -13.591 14.077 9.154 1.00 75.25 177 THR A N 1
ATOM 1334 C CA . THR A 1 177 ? -14.374 13.359 10.166 1.00 75.25 177 THR A CA 1
ATOM 1335 C C . THR A 1 177 ? -13.636 13.278 11.496 1.00 75.25 177 THR A C 1
ATOM 1337 O O . THR A 1 177 ? -14.235 13.572 12.528 1.00 75.25 177 THR A O 1
ATOM 1340 N N . TYR A 1 178 ? -12.346 12.925 11.495 1.00 71.62 178 TYR A N 1
ATOM 1341 C CA . TYR A 1 178 ? -11.604 12.634 12.729 1.00 71.62 178 TYR A CA 1
ATOM 1342 C C . TYR A 1 178 ? -10.776 13.811 13.236 1.00 71.62 178 TYR A C 1
ATOM 1344 O O . TYR A 1 178 ? -10.743 14.042 14.441 1.00 71.62 178 TYR A O 1
ATOM 1352 N N . VAL A 1 179 ? -10.154 14.594 12.350 1.00 74.12 179 VAL A N 1
ATOM 1353 C CA . VAL A 1 179 ? -9.345 15.754 12.772 1.00 74.12 179 VAL A CA 1
ATOM 1354 C C . VAL A 1 179 ? -10.140 16.754 13.630 1.00 74.12 179 VAL A C 1
ATOM 1356 O O . VAL A 1 179 ? -9.605 17.171 14.656 1.00 74.12 179 VAL A O 1
ATOM 1359 N N . PRO A 1 180 ? -11.415 17.090 13.333 1.00 79.00 180 PRO A N 1
ATOM 1360 C CA . PRO A 1 180 ? -12.201 17.985 14.190 1.00 79.00 180 PRO A CA 1
ATOM 1361 C C . PRO A 1 180 ? -12.531 17.415 15.577 1.00 79.00 180 PRO A C 1
ATOM 1363 O O . PRO A 1 180 ? -12.868 18.174 16.480 1.00 79.00 180 PRO A O 1
ATOM 1366 N N . GLN A 1 181 ? -12.467 16.090 15.744 1.00 76.50 181 GLN A N 1
ATOM 1367 C CA . GLN A 1 181 ? -12.722 15.414 17.020 1.00 76.50 181 GLN A CA 1
ATOM 1368 C C . GLN A 1 181 ? -11.468 15.351 17.901 1.00 76.50 181 GLN A C 1
ATOM 1370 O O . GLN A 1 181 ? -11.563 14.989 19.075 1.00 76.50 181 GLN A O 1
ATOM 1375 N N . LEU A 1 182 ? -10.290 15.694 17.363 1.00 73.69 182 LEU A N 1
ATOM 1376 C CA . LEU A 1 182 ? -9.059 15.700 18.140 1.00 73.69 182 LEU A CA 1
ATOM 1377 C C . LEU A 1 182 ? -9.099 16.841 19.171 1.00 73.69 182 LEU A C 1
ATOM 1379 O O . LEU A 1 182 ? -9.308 17.999 18.799 1.00 73.69 182 LEU A O 1
ATOM 1383 N N . PRO A 1 183 ? -8.882 16.557 20.469 1.00 73.69 183 PRO A N 1
ATOM 1384 C CA . PRO A 1 183 ? -8.824 17.601 21.481 1.00 73.69 183 PRO A CA 1
ATOM 1385 C C . PRO A 1 183 ? -7.702 18.595 21.170 1.00 73.69 183 PRO A C 1
ATOM 1387 O O . PRO A 1 183 ? -6.566 18.207 20.901 1.00 73.69 183 PRO A O 1
ATOM 1390 N N . ALA A 1 184 ? -7.999 19.892 21.289 1.00 69.06 184 ALA A N 1
ATOM 1391 C CA . ALA A 1 184 ? -7.042 20.976 21.038 1.00 69.06 184 ALA A CA 1
ATOM 1392 C C . ALA A 1 184 ? -5.785 20.927 21.937 1.00 69.06 184 ALA A C 1
ATOM 1394 O O . ALA A 1 184 ? -4.798 21.605 21.666 1.00 69.06 184 ALA A O 1
ATOM 1395 N N . SER A 1 185 ? -5.814 20.129 23.009 1.00 66.06 185 SER A N 1
ATOM 1396 C CA . SER A 1 185 ? -4.709 19.908 23.946 1.00 66.06 185 SER A CA 1
ATOM 1397 C C . SER A 1 185 ? -3.759 18.768 23.554 1.00 66.06 185 SER A C 1
ATOM 1399 O O . SER A 1 185 ? -2.775 18.545 24.263 1.00 66.06 185 SER A O 1
ATOM 1401 N N . LEU A 1 186 ? -4.011 18.042 22.456 1.00 73.56 186 LEU A N 1
ATOM 1402 C CA . LEU A 1 186 ? -3.085 17.023 21.958 1.00 73.56 186 LEU A CA 1
ATOM 1403 C C . LEU A 1 186 ? -1.764 17.675 21.552 1.00 73.56 186 LEU A C 1
ATOM 1405 O O . LEU A 1 186 ? -1.653 18.362 20.538 1.00 73.56 186 LEU A O 1
ATOM 1409 N N . THR A 1 187 ? -0.732 17.436 22.356 1.00 72.88 187 THR A N 1
ATOM 1410 C CA . THR A 1 187 ? 0.628 17.808 21.986 1.00 72.88 187 THR A CA 1
ATOM 1411 C C . THR A 1 187 ? 1.101 16.914 20.845 1.00 72.88 187 THR A C 1
ATOM 1413 O O . THR A 1 187 ? 0.730 15.744 20.754 1.00 72.88 187 THR A O 1
ATOM 1416 N N . LEU A 1 188 ? 1.963 17.450 19.980 1.00 64.88 188 LEU A N 1
ATOM 1417 C CA . LEU A 1 188 ? 2.530 16.708 18.852 1.00 64.88 188 LEU A CA 1
ATOM 1418 C C . LEU A 1 188 ? 3.203 15.393 19.292 1.00 64.88 188 LEU A C 1
ATOM 1420 O O . LEU A 1 188 ? 3.095 14.381 18.611 1.00 64.88 188 LEU A O 1
ATOM 1424 N N . GLU A 1 189 ? 3.856 15.397 20.453 1.00 67.31 189 GLU A N 1
ATOM 1425 C CA . GLU A 1 189 ? 4.480 14.207 21.042 1.00 67.31 189 GLU A CA 1
ATOM 1426 C C . GLU A 1 189 ? 3.450 13.158 21.479 1.00 67.31 189 GLU A C 1
ATOM 1428 O O . GLU A 1 189 ? 3.640 11.965 21.249 1.00 67.31 189 GLU A O 1
ATOM 1433 N N . ALA A 1 190 ? 2.330 13.585 22.072 1.00 71.94 190 ALA A N 1
ATOM 1434 C CA . ALA A 1 190 ? 1.235 12.681 22.408 1.00 71.94 190 ALA A CA 1
ATOM 1435 C C . ALA A 1 190 ? 0.573 12.115 21.142 1.00 71.94 190 ALA A C 1
ATOM 1437 O O . ALA A 1 190 ? 0.319 10.915 21.077 1.00 71.94 190 ALA A O 1
ATOM 1438 N N . ALA A 1 191 ? 0.379 12.947 20.112 1.00 70.38 191 ALA A N 1
ATOM 1439 C CA . ALA A 1 191 ? -0.144 12.513 18.821 1.00 70.38 191 ALA A CA 1
ATOM 1440 C C . ALA A 1 191 ? 0.771 11.467 18.169 1.00 70.38 191 ALA A C 1
ATOM 1442 O O . ALA A 1 191 ? 0.295 10.397 17.809 1.00 70.38 191 ALA A O 1
ATOM 1443 N N . LYS A 1 192 ? 2.089 11.708 18.111 1.00 67.62 192 LYS A N 1
ATOM 1444 C CA . LYS A 1 192 ? 3.071 10.747 17.575 1.00 67.62 192 LYS A CA 1
ATOM 1445 C C . LYS A 1 192 ? 3.062 9.405 18.310 1.00 67.62 192 LYS A C 1
ATOM 1447 O O . LYS A 1 192 ? 3.169 8.370 17.666 1.00 67.62 192 LYS A O 1
ATOM 1452 N N . ARG A 1 193 ? 2.902 9.400 19.638 1.00 69.44 193 ARG A N 1
ATOM 1453 C CA . ARG A 1 193 ? 2.820 8.155 20.431 1.00 69.44 193 ARG A CA 1
ATOM 1454 C C . ARG A 1 193 ? 1.549 7.354 20.172 1.00 69.44 193 ARG A C 1
ATOM 1456 O O . ARG A 1 193 ? 1.574 6.134 20.275 1.00 69.44 193 ARG A O 1
ATOM 1463 N N . LEU A 1 194 ? 0.449 8.038 19.875 1.00 71.25 194 LEU A N 1
ATOM 1464 C CA . LEU A 1 194 ? -0.830 7.408 19.552 1.00 71.25 194 LEU A CA 1
ATOM 1465 C C . LEU A 1 194 ? -0.910 6.987 18.077 1.00 71.25 194 LEU A C 1
ATOM 1467 O O . LEU A 1 194 ? -1.741 6.156 17.724 1.00 71.25 194 LEU A O 1
ATOM 1471 N N . TRP A 1 195 ? -0.036 7.527 17.223 1.00 68.31 195 TRP A N 1
ATOM 1472 C CA . TRP A 1 195 ? -0.014 7.287 15.781 1.00 68.31 195 TRP A CA 1
ATOM 1473 C C . TRP A 1 195 ? 0.756 6.012 15.407 1.00 68.31 195 TRP A C 1
ATOM 1475 O O . TRP A 1 195 ? 1.762 6.045 14.698 1.00 68.31 195 TRP A O 1
ATOM 1485 N N . VAL A 1 196 ? 0.282 4.873 15.912 1.00 66.94 196 VAL A N 1
ATOM 1486 C CA . VAL A 1 196 ? 0.811 3.538 15.601 1.00 66.94 196 VAL A CA 1
ATOM 1487 C C . VAL A 1 196 ? -0.215 2.775 14.768 1.00 66.94 196 VAL A C 1
ATOM 1489 O O . VAL A 1 196 ? -1.412 2.844 15.039 1.00 66.94 196 VAL A O 1
ATOM 1492 N N . GLU A 1 197 ? 0.248 2.029 13.761 1.00 65.12 197 GLU A N 1
ATOM 1493 C CA . GLU A 1 197 ? -0.614 1.190 12.922 1.00 65.12 197 GLU A CA 1
ATOM 1494 C C . GLU A 1 197 ? -1.437 0.207 13.785 1.00 65.12 197 GLU A C 1
ATOM 1496 O O . GLU A 1 197 ? -0.846 -0.638 14.478 1.00 65.12 197 GLU A O 1
ATOM 1501 N N . PRO A 1 198 ? -2.782 0.247 13.723 1.00 57.31 198 PRO A N 1
ATOM 1502 C CA . PRO A 1 198 ? -3.626 -0.746 14.371 1.00 57.31 198 PRO A CA 1
AT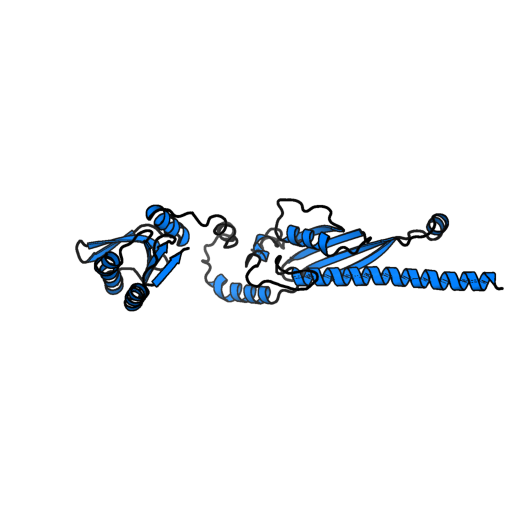OM 1503 C C . PRO A 1 198 ? -3.344 -2.117 13.750 1.00 57.31 198 PRO A C 1
ATOM 1505 O O . PRO A 1 198 ? -3.559 -2.329 12.561 1.00 57.31 198 PRO A O 1
ATOM 1508 N N . GLY A 1 199 ? -2.826 -3.047 14.551 1.00 54.38 199 GLY A N 1
ATOM 1509 C CA . GLY A 1 199 ? -2.493 -4.403 14.104 1.00 54.38 199 GLY A CA 1
ATOM 1510 C C . GLY A 1 199 ? -1.017 -4.774 14.227 1.00 54.38 199 GLY A C 1
ATOM 1511 O O . GLY A 1 199 ? -0.750 -5.929 14.524 1.00 54.38 199 GLY A O 1
ATOM 1512 N N . LYS A 1 200 ? -0.058 -3.834 14.164 1.00 48.09 200 LYS A N 1
ATOM 1513 C CA . LYS A 1 200 ? 1.358 -4.169 14.459 1.00 48.09 200 LYS A CA 1
ATOM 1514 C C . LYS A 1 200 ? 1.613 -4.493 15.940 1.00 48.09 200 LYS A C 1
ATOM 1516 O O . LYS A 1 200 ? 2.611 -5.109 16.266 1.00 48.09 200 LYS A O 1
ATOM 1521 N N . SER A 1 201 ? 0.719 -4.067 16.835 1.00 40.88 201 SER A N 1
ATOM 1522 C CA . SER A 1 201 ? 0.825 -4.287 18.290 1.00 40.88 201 SER A CA 1
ATOM 1523 C C . SER A 1 201 ? -0.239 -5.252 18.843 1.00 40.88 201 SER A C 1
ATOM 1525 O O . SER A 1 201 ? -0.107 -5.760 19.949 1.00 40.88 201 SER A O 1
ATOM 1527 N N . LEU A 1 202 ? -1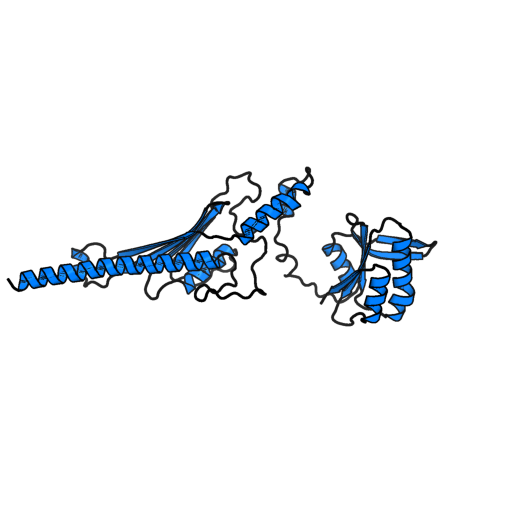.299 -5.537 18.074 1.00 41.47 202 LEU A N 1
ATOM 1528 C CA . LEU A 1 202 ? -2.423 -6.379 18.518 1.00 41.47 202 LEU A CA 1
ATOM 1529 C C . LEU A 1 202 ? -2.552 -7.699 17.744 1.00 41.47 202 LEU A C 1
ATOM 1531 O O . LEU A 1 202 ? -3.205 -8.608 18.245 1.00 41.47 202 LEU A O 1
ATOM 1535 N N . ALA A 1 203 ? -1.958 -7.823 16.550 1.00 40.16 203 ALA A N 1
ATOM 15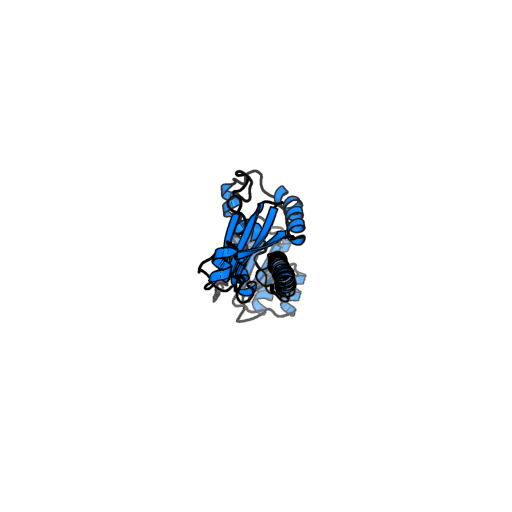36 C CA . ALA A 1 203 ? -1.946 -9.089 15.810 1.00 40.16 203 ALA A CA 1
ATOM 1537 C C . ALA A 1 203 ? -0.787 -10.009 16.232 1.00 40.16 203 ALA A C 1
ATOM 1539 O O . ALA A 1 203 ? -0.926 -11.225 16.144 1.00 40.16 203 ALA A O 1
ATOM 1540 N N . ASP A 1 204 ? 0.314 -9.448 16.746 1.00 39.47 204 ASP A N 1
ATOM 1541 C CA . ASP A 1 204 ? 1.473 -10.227 17.216 1.00 39.47 204 ASP A CA 1
ATOM 1542 C C . ASP A 1 204 ? 1.263 -10.851 18.606 1.00 39.47 204 ASP A C 1
ATOM 1544 O O . ASP A 1 204 ? 1.988 -11.756 19.013 1.00 39.47 204 ASP A O 1
ATOM 1548 N N . GLU A 1 205 ? 0.212 -10.442 19.310 1.00 45.88 205 GLU A N 1
ATOM 1549 C CA . GLU A 1 205 ? -0.275 -11.121 20.499 1.00 45.88 205 GLU A CA 1
ATOM 1550 C C . GLU A 1 205 ? -1.790 -11.262 20.377 1.00 45.88 205 GLU A C 1
ATOM 1552 O O . GLU A 1 205 ? -2.528 -10.494 20.982 1.00 45.88 205 GLU A O 1
ATOM 1557 N N . THR A 1 206 ? -2.303 -12.258 19.646 1.00 51.56 206 THR A N 1
ATOM 1558 C CA . THR A 1 206 ? -3.542 -12.891 20.125 1.00 51.56 206 THR A CA 1
ATOM 1559 C C . THR A 1 206 ? -3.174 -13.498 21.475 1.00 51.56 206 THR A C 1
ATOM 1561 O O . THR A 1 206 ? -2.478 -14.522 21.492 1.00 51.56 206 THR A O 1
ATOM 1564 N N . PRO A 1 207 ? -3.513 -12.862 22.613 1.00 58.78 207 PRO A N 1
ATOM 1565 C CA . PRO A 1 207 ? -3.071 -13.384 23.885 1.00 58.78 207 PRO A CA 1
ATOM 1566 C C . PRO A 1 207 ? -3.753 -14.735 24.049 1.00 58.78 207 PRO A C 1
ATOM 1568 O O . PRO A 1 207 ? -4.968 -14.853 23.903 1.00 58.78 207 PRO A O 1
ATOM 1571 N N . PHE A 1 208 ? -2.970 -15.775 24.313 1.00 68.56 208 PHE A N 1
ATOM 1572 C CA . PHE A 1 208 ? -3.522 -17.092 24.584 1.00 68.56 208 PHE A CA 1
ATOM 1573 C C . PHE A 1 208 ? -4.247 -17.027 25.939 1.00 68.56 208 PHE A C 1
ATOM 1575 O O . PHE A 1 208 ? -3.632 -17.198 26.994 1.00 68.56 208 PHE A O 1
ATOM 1582 N N . ILE A 1 209 ? -5.544 -16.719 25.921 1.00 81.00 209 ILE A N 1
ATOM 1583 C CA . ILE A 1 209 ? -6.378 -16.571 27.116 1.00 81.00 209 ILE A CA 1
ATOM 1584 C C . ILE A 1 209 ? -6.778 -17.966 27.600 1.00 81.00 209 ILE A C 1
ATOM 1586 O O . ILE A 1 209 ? -7.400 -18.735 26.876 1.00 81.00 209 ILE A O 1
ATOM 1590 N N . ARG A 1 210 ? -6.404 -18.304 28.838 1.00 84.38 210 ARG A N 1
ATOM 1591 C CA . ARG A 1 210 ? -6.702 -19.590 29.500 1.00 84.38 210 ARG A CA 1
ATOM 1592 C C . ARG A 1 210 ? -7.586 -19.451 30.735 1.00 84.38 210 ARG A C 1
ATOM 1594 O O . ARG A 1 210 ? -7.850 -20.446 31.407 1.00 84.38 210 ARG A O 1
ATOM 1601 N N . SER A 1 211 ? -7.968 -18.229 31.100 1.00 87.44 211 SER A N 1
ATOM 1602 C CA . SER A 1 211 ? -8.725 -17.960 32.321 1.00 87.44 211 SER A CA 1
ATOM 1603 C C . SER A 1 211 ? -9.528 -16.668 32.239 1.00 87.44 211 SER A C 1
ATOM 1605 O O . SER A 1 211 ? -9.204 -15.758 31.475 1.00 87.44 211 SER A O 1
ATOM 1607 N N . GLU A 1 212 ? -10.542 -16.555 33.099 1.00 87.75 212 GLU A N 1
ATOM 1608 C CA . GLU A 1 212 ? -11.348 -15.335 33.243 1.00 87.75 212 GLU A CA 1
ATOM 1609 C C . GLU A 1 212 ? -10.497 -14.125 33.648 1.00 87.75 212 GLU A C 1
ATOM 1611 O O . GLU A 1 212 ? -10.685 -13.036 33.117 1.00 87.75 212 GLU A O 1
ATOM 1616 N N . ALA A 1 213 ? -9.497 -14.307 34.517 1.00 88.38 213 ALA A N 1
ATOM 1617 C CA . ALA A 1 213 ? -8.602 -13.222 34.922 1.00 88.38 213 ALA A CA 1
ATOM 1618 C C . ALA A 1 213 ? -7.784 -12.667 33.741 1.00 88.38 213 ALA A C 1
ATOM 1620 O O . ALA A 1 213 ? -7.581 -11.454 33.639 1.00 88.38 213 ALA A O 1
ATOM 1621 N N . GLN A 1 214 ? -7.335 -13.542 32.834 1.00 89.19 214 GLN A N 1
ATOM 1622 C CA . GLN A 1 214 ? -6.639 -13.137 31.610 1.00 89.19 214 GLN A CA 1
ATOM 1623 C C . GLN A 1 214 ? -7.592 -12.460 30.623 1.00 89.19 214 GLN A C 1
ATOM 1625 O O . GLN A 1 214 ? -7.233 -11.431 30.056 1.00 89.19 214 GLN A O 1
ATOM 1630 N N . ALA A 1 215 ? -8.814 -12.977 30.480 1.00 89.44 215 ALA A N 1
ATOM 1631 C CA . ALA A 1 215 ? -9.860 -12.369 29.664 1.00 89.44 215 ALA A CA 1
ATOM 1632 C C . ALA A 1 215 ? -10.203 -10.944 30.142 1.00 89.44 215 ALA A C 1
ATOM 1634 O O . ALA A 1 215 ? -10.200 -10.000 29.355 1.00 89.44 215 ALA A O 1
ATOM 1635 N N . ALA A 1 216 ? -10.403 -10.757 31.449 1.00 91.44 216 ALA A N 1
ATOM 1636 C CA . ALA A 1 216 ? -10.655 -9.453 32.057 1.00 91.44 216 ALA A CA 1
ATOM 1637 C C . ALA A 1 216 ? -9.461 -8.494 31.905 1.00 91.44 216 ALA A C 1
ATOM 1639 O O . ALA A 1 216 ? -9.636 -7.308 31.628 1.00 91.44 216 ALA A O 1
ATOM 1640 N N . ALA A 1 217 ? -8.226 -8.981 32.073 1.00 88.88 217 ALA A N 1
ATOM 1641 C CA . ALA A 1 217 ? -7.025 -8.176 31.841 1.00 88.88 217 ALA A CA 1
ATOM 1642 C C . ALA A 1 217 ? -6.886 -7.747 30.371 1.00 88.88 217 ALA A C 1
ATOM 1644 O O . ALA A 1 217 ? -6.508 -6.607 30.104 1.00 88.88 217 ALA A O 1
ATOM 1645 N N . TYR A 1 218 ? -7.221 -8.635 29.434 1.00 88.44 218 TYR A N 1
ATOM 1646 C CA . TYR A 1 218 ? -7.248 -8.328 28.009 1.00 88.44 218 TYR A CA 1
ATOM 1647 C C . TYR A 1 218 ? -8.288 -7.253 27.684 1.00 88.44 218 TYR A C 1
ATOM 1649 O O . TYR A 1 218 ? -7.943 -6.264 27.042 1.00 88.44 218 TYR A O 1
ATOM 1657 N N . LEU A 1 219 ? -9.519 -7.376 28.197 1.00 89.81 219 LEU A N 1
ATOM 1658 C CA . LEU A 1 219 ? -10.554 -6.361 27.979 1.00 89.81 219 LEU A CA 1
ATOM 1659 C C . LEU A 1 219 ? -10.147 -4.990 28.520 1.00 89.81 219 LEU A C 1
ATOM 1661 O O . LEU A 1 219 ? -10.305 -4.005 27.810 1.00 89.81 219 LEU A O 1
ATOM 1665 N N . ARG A 1 220 ? -9.563 -4.917 29.725 1.00 90.69 220 ARG A N 1
ATOM 1666 C CA . ARG A 1 220 ? -9.078 -3.645 30.297 1.00 90.69 220 ARG A CA 1
ATOM 1667 C C . ARG A 1 220 ? -8.063 -2.950 29.395 1.00 90.69 220 ARG A C 1
ATOM 1669 O O . ARG A 1 220 ? -8.142 -1.741 29.213 1.00 90.69 220 ARG A O 1
ATOM 1676 N N . LYS A 1 221 ? -7.148 -3.712 28.787 1.00 86.69 221 LYS A N 1
ATOM 1677 C CA . LYS A 1 221 ? -6.209 -3.175 27.792 1.00 86.69 221 LYS A CA 1
ATOM 1678 C C . LYS A 1 221 ? -6.922 -2.743 26.509 1.00 86.69 221 LYS A C 1
ATOM 1680 O O . LYS A 1 221 ? -6.638 -1.664 26.007 1.00 86.69 221 LYS A O 1
ATOM 1685 N N . LEU A 1 222 ? -7.839 -3.570 26.001 1.00 84.38 222 LEU A N 1
ATOM 1686 C CA . LEU A 1 222 ? -8.527 -3.356 24.726 1.00 84.38 222 LEU A CA 1
ATOM 1687 C C . LEU A 1 222 ? -9.379 -2.081 24.719 1.00 84.38 222 LEU A C 1
ATOM 1689 O O . LEU A 1 222 ? -9.367 -1.352 23.734 1.00 84.38 222 LEU A O 1
ATOM 1693 N N . VAL A 1 223 ? -10.104 -1.816 25.808 1.00 84.69 223 VAL A N 1
ATOM 1694 C CA . VAL A 1 223 ? -11.014 -0.658 25.914 1.00 84.69 223 VAL A CA 1
ATOM 1695 C C . VAL A 1 223 ? -10.426 0.486 26.740 1.00 84.69 223 VAL A C 1
ATOM 1697 O O . VAL A 1 223 ? -11.138 1.424 27.076 1.00 84.69 223 VAL A O 1
ATOM 1700 N N . ALA A 1 224 ? -9.142 0.393 27.114 1.00 85.38 224 ALA A N 1
ATOM 1701 C CA . ALA A 1 224 ? -8.481 1.313 28.046 1.00 85.38 224 ALA A CA 1
ATOM 1702 C C . ALA A 1 224 ? -9.301 1.566 29.336 1.00 85.38 224 ALA A C 1
ATOM 1704 O O . ALA A 1 224 ? -9.327 2.675 29.868 1.00 85.38 224 ALA A O 1
ATOM 1705 N N . GLY A 1 225 ? -9.996 0.529 29.815 1.00 86.38 225 GLY A N 1
ATOM 1706 C CA . GLY A 1 225 ? -10.944 0.602 30.924 1.00 86.38 225 GLY A CA 1
ATOM 1707 C C . GLY A 1 225 ? -10.410 0.010 32.224 1.00 86.38 225 GLY A C 1
ATOM 1708 O O . GLY A 1 225 ? -9.424 -0.730 32.252 1.00 86.38 225 GLY A O 1
ATOM 1709 N N . GLU A 1 226 ? -11.115 0.283 33.319 1.00 90.94 226 GLU A N 1
ATOM 1710 C CA . GLU A 1 226 ? -10.759 -0.192 34.661 1.00 90.94 226 GLU A CA 1
ATOM 1711 C C . GLU A 1 226 ? -11.829 -1.121 35.237 1.00 90.94 226 GLU A C 1
ATOM 1713 O O . GLU A 1 226 ? -13.003 -1.042 34.880 1.00 90.94 226 GLU A O 1
ATOM 1718 N N . GLN A 1 227 ? -11.442 -2.011 36.152 1.00 93.88 227 GLN A N 1
ATOM 1719 C CA . GLN A 1 227 ? -12.415 -2.841 36.856 1.00 93.88 227 GLN A CA 1
ATOM 1720 C C . GLN A 1 227 ? -13.260 -1.954 37.774 1.00 93.88 227 GLN A C 1
ATOM 1722 O O . GLN A 1 227 ? -12.718 -1.203 38.586 1.00 93.88 227 GLN A O 1
ATOM 1727 N N . ARG A 1 228 ? -14.587 -2.063 37.689 1.00 91.94 228 ARG A N 1
ATOM 1728 C CA . ARG A 1 228 ? -15.494 -1.219 38.475 1.00 91.94 228 ARG A CA 1
ATOM 1729 C C . ARG A 1 228 ? -16.591 -2.036 39.127 1.00 91.94 228 ARG A C 1
ATOM 1731 O O . ARG A 1 228 ? -17.197 -2.899 38.502 1.00 91.94 228 ARG A O 1
ATOM 1738 N N . VAL A 1 229 ? -16.877 -1.741 40.391 1.00 90.56 229 VAL A N 1
ATOM 1739 C CA . VAL A 1 229 ? -18.032 -2.308 41.093 1.00 90.56 229 VAL A CA 1
ATOM 1740 C C . VAL A 1 229 ? -19.222 -1.372 40.910 1.00 90.56 229 VAL A C 1
ATOM 1742 O O . VAL A 1 229 ? -19.146 -0.185 41.217 1.00 90.56 229 VAL A O 1
ATOM 1745 N N . LEU A 1 230 ? -20.308 -1.925 40.390 1.00 87.69 230 LEU A N 1
ATOM 1746 C CA . LEU A 1 230 ? -21.566 -1.268 40.073 1.00 87.69 230 LEU A CA 1
ATOM 1747 C C . LEU A 1 230 ? -22.632 -1.715 41.075 1.00 87.69 230 LEU A C 1
ATOM 1749 O O . LEU A 1 230 ? -22.674 -2.885 41.477 1.00 87.69 230 LEU A O 1
ATOM 1753 N N . THR A 1 231 ? -23.499 -0.792 41.475 1.00 86.44 231 THR A N 1
ATOM 1754 C CA . THR A 1 231 ? -24.581 -1.059 42.427 1.00 86.44 231 THR A CA 1
ATOM 1755 C C . THR A 1 231 ? -25.866 -1.313 41.652 1.00 86.44 231 THR A C 1
ATOM 1757 O O . THR A 1 231 ? -26.358 -0.433 40.963 1.00 86.44 231 THR A O 1
ATOM 1760 N N . VAL A 1 232 ? -26.421 -2.519 41.747 1.00 82.25 232 VAL A N 1
ATOM 1761 C CA . VAL A 1 232 ? -27.615 -2.906 40.979 1.00 82.25 232 VAL A CA 1
ATOM 1762 C C . VAL A 1 232 ? -28.882 -2.414 41.680 1.00 82.25 232 VAL A C 1
ATOM 1764 O O . VAL A 1 232 ? -29.669 -1.671 41.104 1.00 82.25 232 VAL A O 1
ATOM 1767 N N . SER A 1 233 ? -29.081 -2.833 42.932 1.00 75.81 233 SER A N 1
ATOM 1768 C CA . SER A 1 233 ? -30.203 -2.433 43.790 1.00 75.81 233 SER A CA 1
ATOM 1769 C C . SER A 1 233 ? -29.919 -2.855 45.234 1.00 75.81 233 SER A C 1
ATOM 1771 O O . SER A 1 233 ? -29.517 -3.998 45.474 1.00 75.81 233 SER A O 1
ATOM 1773 N N . GLY A 1 234 ? -30.098 -1.943 46.196 1.00 75.81 234 GLY A N 1
ATOM 1774 C CA . GLY A 1 234 ? -29.751 -2.181 47.603 1.00 75.81 234 GLY A CA 1
ATOM 1775 C C . GLY A 1 234 ? -28.296 -2.644 47.770 1.00 75.81 234 GLY A C 1
ATOM 1776 O O . GLY A 1 234 ? -27.378 -1.999 47.268 1.00 75.81 234 GLY A O 1
ATOM 1777 N N . ASP A 1 235 ? -28.096 -3.795 48.418 1.00 74.62 235 ASP A N 1
ATOM 1778 C CA . ASP A 1 235 ? -26.776 -4.412 48.639 1.00 74.62 235 ASP A CA 1
ATOM 1779 C C . ASP A 1 235 ? -26.257 -5.250 47.455 1.00 74.62 235 ASP A C 1
ATOM 1781 O O . ASP A 1 235 ? -25.143 -5.783 47.499 1.00 74.62 235 ASP A O 1
ATOM 1785 N N . GLN A 1 236 ? -27.030 -5.396 46.373 1.00 83.25 236 GLN A N 1
ATOM 1786 C CA . GLN A 1 236 ? -26.589 -6.189 45.230 1.00 83.25 236 GLN A CA 1
ATOM 1787 C C . GLN A 1 236 ? -25.552 -5.438 44.400 1.00 83.25 236 GLN A C 1
ATOM 1789 O O . GLN A 1 236 ? -25.821 -4.383 43.825 1.00 83.25 236 GLN A O 1
ATOM 1794 N N . ARG A 1 237 ? -24.367 -6.040 44.287 1.00 87.25 237 ARG A N 1
ATOM 1795 C CA . ARG A 1 237 ? -23.248 -5.520 43.500 1.00 87.25 237 ARG A CA 1
ATOM 1796 C C . ARG A 1 237 ? -23.003 -6.360 42.250 1.00 87.25 237 ARG A C 1
ATOM 1798 O O . ARG A 1 237 ? -23.229 -7.578 42.237 1.00 87.25 237 ARG A O 1
ATOM 1805 N N . ARG A 1 238 ? -22.499 -5.698 41.213 1.00 90.25 238 ARG A N 1
ATOM 1806 C CA . ARG A 1 238 ? -22.046 -6.285 39.952 1.00 90.25 238 ARG A CA 1
ATOM 1807 C C . ARG A 1 238 ? -20.660 -5.752 39.632 1.00 90.25 238 ARG A C 1
ATOM 1809 O O . ARG A 1 238 ? -20.437 -4.553 39.664 1.00 90.25 238 ARG A O 1
ATOM 1816 N N . VAL A 1 239 ? -19.724 -6.639 39.340 1.00 91.31 239 VAL A N 1
ATOM 1817 C CA . VAL A 1 239 ? -18.373 -6.247 38.935 1.00 91.31 239 VAL A CA 1
ATOM 1818 C C . VAL A 1 239 ? -18.329 -6.197 37.415 1.00 91.31 239 VAL A C 1
ATOM 1820 O O . VAL A 1 239 ? -18.709 -7.180 36.778 1.00 91.31 239 VAL A O 1
ATOM 1823 N N . ALA A 1 240 ? -17.907 -5.055 36.874 1.00 92.56 240 ALA A N 1
ATOM 1824 C CA . ALA A 1 240 ? -17.509 -4.880 35.488 1.00 92.56 240 ALA A CA 1
ATOM 1825 C C . ALA A 1 240 ? -16.020 -5.186 35.353 1.00 92.56 240 ALA A C 1
ATOM 1827 O O . ALA A 1 240 ? -15.206 -4.593 36.065 1.00 92.56 240 ALA A O 1
ATOM 1828 N N . ASP A 1 241 ? -15.676 -6.098 34.447 1.00 94.88 241 ASP A N 1
ATOM 1829 C CA . ASP A 1 241 ? -14.293 -6.531 34.231 1.00 94.88 241 ASP A CA 1
ATOM 1830 C C . ASP A 1 241 ? -13.455 -5.428 33.584 1.00 94.88 241 ASP A C 1
ATOM 1832 O O . ASP A 1 241 ? -12.285 -5.254 33.929 1.00 94.88 241 ASP A O 1
ATOM 1836 N N . ALA A 1 242 ? -14.081 -4.638 32.708 1.00 94.06 242 ALA A N 1
ATOM 1837 C CA . ALA A 1 242 ? -13.561 -3.366 32.230 1.00 94.06 242 ALA A CA 1
ATOM 1838 C C . ALA A 1 242 ? -14.708 -2.361 32.057 1.00 94.06 242 ALA A C 1
ATOM 1840 O O . ALA A 1 242 ? -15.718 -2.663 31.428 1.00 94.06 242 ALA A O 1
ATOM 1841 N N . PHE A 1 243 ? -14.562 -1.166 32.615 1.00 93.19 243 PHE A N 1
ATOM 1842 C CA . PHE A 1 243 ? -15.493 -0.058 32.457 1.00 93.19 243 PHE A CA 1
ATOM 1843 C C . PHE A 1 243 ? -14.821 1.052 31.650 1.00 93.19 243 PHE A C 1
ATOM 1845 O O . PHE A 1 243 ? -13.821 1.620 32.095 1.00 93.19 243 PHE A O 1
ATOM 1852 N N . ASP A 1 244 ? -15.375 1.347 30.477 1.00 90.62 244 ASP A N 1
ATOM 1853 C CA . ASP A 1 244 ? -14.983 2.488 29.656 1.00 90.62 244 ASP A CA 1
ATOM 1854 C C . ASP A 1 244 ? -15.699 3.735 30.186 1.00 90.62 244 ASP A C 1
ATOM 1856 O O . ASP A 1 244 ? -16.909 3.906 30.015 1.00 90.62 244 ASP A O 1
ATOM 1860 N N . ALA A 1 245 ? -14.948 4.609 30.856 1.00 85.62 245 ALA A N 1
ATOM 1861 C CA . ALA A 1 245 ? -15.482 5.839 31.428 1.00 85.62 245 ALA A CA 1
ATOM 1862 C C . ALA A 1 245 ? -15.851 6.899 30.377 1.00 85.62 245 ALA A C 1
ATOM 1864 O O . ALA A 1 245 ? -16.659 7.774 30.681 1.00 85.62 245 ALA A O 1
ATOM 1865 N N . GLN A 1 246 ? -15.281 6.834 29.170 1.00 81.19 246 GLN A N 1
ATOM 1866 C CA . GLN A 1 246 ? -15.553 7.790 28.095 1.00 81.19 246 GLN A CA 1
ATOM 1867 C C . GLN A 1 246 ? -16.894 7.474 27.434 1.00 81.19 246 GLN A C 1
ATOM 1869 O O . GLN A 1 246 ? -17.717 8.369 27.247 1.00 81.19 246 GLN A O 1
ATOM 1874 N N . ALA A 1 247 ? -17.137 6.195 27.137 1.00 82.00 247 ALA A N 1
ATOM 1875 C CA . ALA A 1 247 ? -18.398 5.745 26.555 1.00 82.00 247 ALA A CA 1
ATOM 1876 C C . ALA A 1 247 ? -19.482 5.443 27.606 1.00 82.00 247 ALA A C 1
ATOM 1878 O O . ALA A 1 247 ? -20.668 5.381 27.275 1.00 82.00 247 ALA A O 1
ATOM 1879 N N . GLY A 1 248 ? -19.101 5.248 28.872 1.00 88.19 248 GLY A N 1
ATOM 1880 C CA . GLY A 1 248 ? -19.995 4.774 29.929 1.00 88.19 248 GLY A CA 1
ATOM 1881 C C . GLY A 1 248 ? -20.426 3.322 29.713 1.00 88.19 248 GLY A C 1
ATOM 1882 O O . GLY A 1 248 ? -21.568 2.979 30.004 1.00 88.19 248 GLY A O 1
ATOM 1883 N N . ILE A 1 249 ? -19.560 2.474 29.152 1.00 91.69 249 ILE A N 1
ATOM 1884 C CA . ILE A 1 249 ? -19.896 1.093 28.777 1.00 91.69 249 ILE A CA 1
ATOM 1885 C C . ILE A 1 249 ? -19.201 0.107 29.716 1.00 91.69 249 ILE A C 1
ATOM 1887 O O . ILE A 1 249 ? -18.002 0.203 29.977 1.00 91.69 249 ILE A O 1
ATOM 1891 N N . ALA A 1 250 ? -19.959 -0.866 30.223 1.00 93.62 250 ALA A N 1
ATOM 1892 C CA . ALA A 1 250 ? -19.432 -1.932 31.066 1.00 93.62 250 ALA A CA 1
ATOM 1893 C C . ALA A 1 250 ? -19.221 -3.224 30.259 1.00 93.62 250 ALA A C 1
ATOM 1895 O O . ALA A 1 250 ? -20.154 -3.763 29.663 1.00 93.62 250 ALA A O 1
ATOM 1896 N N . HIS A 1 251 ? -18.002 -3.752 30.288 1.00 95.19 251 HIS A N 1
ATOM 1897 C CA . HIS A 1 251 ? -17.601 -4.974 29.600 1.00 95.19 251 HIS A CA 1
ATOM 1898 C C . HIS A 1 251 ? -17.465 -6.131 30.594 1.00 95.19 251 HIS A C 1
ATOM 1900 O O . HIS A 1 251 ? -16.807 -6.000 31.630 1.00 95.19 251 HIS A O 1
ATOM 1906 N N . MET A 1 252 ? -18.083 -7.264 30.259 1.00 94.50 252 MET A N 1
ATOM 1907 C CA . MET A 1 252 ? -18.070 -8.498 31.051 1.00 94.50 252 MET A CA 1
ATOM 1908 C C . MET A 1 252 ? -17.313 -9.585 30.293 1.00 94.50 252 MET A C 1
ATOM 1910 O O . MET A 1 252 ? -17.617 -9.833 29.126 1.00 94.50 252 MET A O 1
ATOM 1914 N N . ALA A 1 253 ? -16.355 -10.240 30.941 1.00 93.69 253 ALA A N 1
ATOM 1915 C CA . ALA A 1 253 ? -15.566 -11.323 30.374 1.00 93.69 253 ALA A CA 1
ATOM 1916 C C . ALA A 1 253 ? -16.087 -12.687 30.839 1.00 93.69 253 ALA A C 1
ATOM 1918 O O . ALA A 1 253 ? -16.137 -12.974 32.031 1.00 93.69 253 ALA A O 1
ATOM 1919 N N . PHE A 1 254 ? -16.394 -13.566 29.888 1.00 92.12 254 PHE A N 1
ATOM 1920 C CA . PHE A 1 254 ? -16.762 -14.952 30.153 1.00 92.12 254 PHE A CA 1
ATOM 1921 C C . PHE A 1 254 ? -15.809 -15.886 29.414 1.00 92.12 254 PHE A C 1
ATOM 1923 O O . PHE A 1 254 ? -15.853 -15.996 28.189 1.00 92.12 254 PHE A O 1
ATOM 1930 N N . TYR A 1 255 ? -14.950 -16.566 30.172 1.00 88.62 255 TYR A N 1
ATOM 1931 C CA . TYR A 1 255 ? -14.120 -17.661 29.659 1.00 88.62 255 TYR A CA 1
ATOM 1932 C C . TYR A 1 255 ? -14.790 -19.019 29.915 1.00 88.62 255 TYR A C 1
ATOM 1934 O O . TYR A 1 255 ? -14.820 -19.885 29.047 1.00 88.62 255 TYR A O 1
ATOM 1942 N N . THR A 1 256 ? -15.408 -19.180 31.088 1.00 86.88 256 THR A N 1
ATOM 1943 C CA . THR A 1 256 ? -16.240 -20.333 31.449 1.00 86.88 256 THR A CA 1
ATOM 1944 C C . THR A 1 256 ? -17.596 -19.851 31.936 1.00 86.88 256 THR A C 1
ATOM 1946 O O . THR A 1 256 ? -17.678 -18.860 32.651 1.00 86.88 256 THR A O 1
ATOM 1949 N N . PHE A 1 257 ? -18.689 -20.516 31.558 1.00 90.75 257 PHE A N 1
ATOM 1950 C CA . PHE A 1 257 ? -20.014 -20.085 32.000 1.00 90.75 257 PHE A CA 1
ATOM 1951 C C . PHE A 1 257 ? -21.046 -21.210 31.986 1.00 90.75 257 PHE A C 1
ATOM 1953 O O . PHE A 1 257 ? -20.931 -22.199 31.270 1.00 90.75 257 PHE A O 1
ATOM 1960 N N . SER A 1 258 ? -22.115 -21.017 32.758 1.00 91.75 258 SER A N 1
ATOM 1961 C CA . SER A 1 258 ? -23.335 -21.816 32.664 1.00 91.75 258 SER A CA 1
ATOM 1962 C C . SER A 1 258 ? -24.469 -20.922 32.194 1.00 91.75 258 SER A C 1
ATOM 1964 O O . SER A 1 258 ? -24.791 -19.937 32.856 1.00 91.75 258 SER A O 1
ATOM 1966 N N . GLU A 1 259 ? -25.124 -21.272 31.085 1.00 92.38 259 GLU A N 1
ATOM 1967 C CA . GLU A 1 259 ? -26.245 -20.471 30.575 1.00 92.38 259 GLU A CA 1
ATOM 1968 C C . GLU A 1 259 ? -27.357 -20.291 31.602 1.00 92.38 259 GLU A C 1
ATOM 1970 O O . GLU A 1 259 ? -27.975 -19.231 31.659 1.00 92.38 259 GLU A O 1
ATOM 1975 N N . LYS A 1 260 ? -27.599 -21.306 32.439 1.00 92.44 260 LYS A N 1
ATOM 1976 C CA . LYS A 1 260 ? -28.596 -21.215 33.504 1.00 92.44 260 LYS A CA 1
ATOM 1977 C C . LYS A 1 260 ? -28.234 -20.096 34.481 1.00 92.44 260 LYS A C 1
ATOM 1979 O O . LYS A 1 260 ? -29.089 -19.276 34.791 1.00 92.44 260 LYS A O 1
ATOM 1984 N N . GLN A 1 261 ? -26.972 -20.036 34.910 1.00 92.31 261 GLN A N 1
ATOM 1985 C CA . GLN A 1 261 ? -26.475 -19.012 35.833 1.00 92.31 261 GLN A CA 1
ATOM 1986 C C . GLN A 1 261 ? -26.407 -17.627 35.175 1.00 92.31 261 GLN A C 1
ATOM 1988 O O . GLN A 1 261 ? -26.771 -16.636 35.810 1.00 92.31 261 GLN A O 1
ATOM 1993 N N . LEU A 1 262 ? -26.020 -17.550 33.899 1.00 93.69 262 LEU A N 1
ATOM 1994 C CA . LEU A 1 262 ? -26.048 -16.297 33.150 1.00 93.69 262 LEU A CA 1
ATOM 1995 C C . LEU A 1 262 ? -27.469 -15.738 33.051 1.00 93.69 262 LEU A C 1
ATOM 1997 O O . LEU A 1 262 ? -27.669 -14.574 33.377 1.00 93.69 262 LEU A O 1
ATOM 2001 N N . ARG A 1 263 ? -28.464 -16.556 32.689 1.00 94.00 263 ARG A N 1
ATOM 2002 C CA . ARG A 1 263 ? -29.863 -16.111 32.566 1.00 94.00 263 ARG A CA 1
ATOM 2003 C C . ARG A 1 263 ? -30.498 -15.763 33.904 1.00 94.00 263 ARG A C 1
ATOM 2005 O O . ARG A 1 263 ? -31.184 -14.754 34.002 1.00 94.00 263 ARG A O 1
ATOM 2012 N N . SER A 1 264 ? -30.300 -16.593 34.927 1.00 90.62 264 SER A N 1
ATOM 2013 C CA . SER A 1 264 ? -31.010 -16.416 36.197 1.00 90.62 264 SER A CA 1
ATOM 2014 C C . SER A 1 264 ? -30.377 -15.369 37.110 1.00 90.62 264 SER A C 1
ATOM 2016 O O . SER A 1 264 ? -31.046 -14.890 38.018 1.00 90.62 264 SER A O 1
ATOM 2018 N N . VAL A 1 265 ? -29.091 -15.048 36.920 1.00 90.25 265 VAL A N 1
ATOM 2019 C CA . VAL A 1 265 ? -28.357 -14.139 37.815 1.00 90.25 265 VAL A CA 1
ATOM 2020 C C . VAL A 1 265 ? -27.807 -12.933 37.070 1.00 90.25 265 VAL A C 1
ATOM 2022 O O . VAL A 1 265 ? -28.168 -11.807 37.398 1.00 90.25 265 VAL A O 1
ATOM 2025 N N . GLN A 1 266 ? -26.914 -13.143 36.100 1.00 92.75 266 GLN A N 1
ATOM 2026 C CA . GLN A 1 266 ? -26.159 -12.031 35.509 1.00 92.75 266 GLN A CA 1
ATOM 2027 C C . GLN A 1 266 ? -27.030 -11.175 34.592 1.00 92.75 266 GLN A C 1
ATOM 2029 O O . GLN A 1 266 ? -27.008 -9.957 34.699 1.00 92.75 266 GLN A O 1
ATOM 2034 N N . LEU A 1 267 ? -27.862 -11.807 33.765 1.00 93.31 267 LEU A N 1
ATOM 2035 C CA . LEU A 1 267 ? -28.784 -11.129 32.859 1.00 93.31 267 LEU A CA 1
ATOM 2036 C C . LEU A 1 267 ? -29.764 -10.233 33.619 1.00 93.31 267 LEU A C 1
ATOM 2038 O O . LEU A 1 267 ? -29.982 -9.097 33.223 1.00 93.31 267 LEU A O 1
ATOM 2042 N N . VAL A 1 268 ? -30.321 -10.727 34.729 1.00 92.00 268 VAL A N 1
ATOM 2043 C CA . VAL A 1 268 ? -31.263 -9.959 35.556 1.00 92.00 268 VAL A CA 1
ATOM 2044 C C . VAL A 1 268 ? -30.573 -8.730 36.147 1.00 92.00 268 VAL A C 1
ATOM 2046 O O . VAL A 1 268 ? -31.111 -7.630 36.066 1.00 92.00 268 VAL A O 1
ATOM 2049 N N . LYS A 1 269 ? -29.358 -8.896 36.685 1.00 91.31 269 LYS A N 1
ATOM 2050 C CA . LYS A 1 269 ? -28.571 -7.787 37.241 1.00 91.31 269 LYS A CA 1
ATOM 2051 C C . LYS A 1 269 ? -28.212 -6.747 36.184 1.00 91.31 269 LYS A C 1
ATOM 2053 O O . LYS A 1 269 ? -28.398 -5.557 36.414 1.00 91.31 269 LYS A O 1
ATOM 2058 N N . ASP A 1 270 ? -27.720 -7.200 35.038 1.00 92.12 270 ASP A N 1
ATOM 2059 C CA . ASP A 1 270 ? -27.248 -6.330 33.964 1.00 92.12 270 ASP A CA 1
ATOM 2060 C C . ASP A 1 270 ? -28.434 -5.607 33.289 1.00 92.12 270 ASP A C 1
ATOM 2062 O O . ASP A 1 270 ? -28.353 -4.411 33.020 1.00 92.12 270 ASP A O 1
ATOM 2066 N N . ALA A 1 271 ? -29.589 -6.267 33.142 1.00 91.19 271 ALA A N 1
ATOM 2067 C CA . ALA A 1 271 ? -30.827 -5.622 32.700 1.00 91.19 271 ALA A CA 1
ATOM 2068 C C . ALA A 1 271 ? -31.322 -4.561 33.700 1.00 91.19 271 ALA A C 1
ATOM 2070 O O . ALA A 1 271 ? -31.731 -3.475 33.291 1.00 91.19 271 ALA A O 1
ATOM 2071 N N . SER A 1 272 ? -31.251 -4.830 35.010 1.00 89.12 272 SER A N 1
ATOM 2072 C CA . SER A 1 272 ? -31.583 -3.828 36.032 1.00 89.12 272 SER A CA 1
ATOM 2073 C C . SER A 1 272 ? -30.624 -2.635 36.018 1.00 89.12 272 SER A C 1
ATOM 2075 O O . SER A 1 272 ? -31.074 -1.511 36.213 1.00 89.12 272 SER A O 1
ATOM 2077 N N . LEU A 1 273 ? -29.330 -2.845 35.751 1.00 88.94 273 LEU A N 1
ATOM 2078 C CA . LEU A 1 273 ? -28.356 -1.755 35.604 1.00 88.94 273 LEU A CA 1
ATOM 2079 C C . LEU A 1 273 ? -28.664 -0.857 34.402 1.00 88.94 273 LEU A C 1
ATOM 2081 O O . LEU A 1 273 ? -28.579 0.361 34.519 1.00 88.94 273 LEU A O 1
ATOM 2085 N N . LEU A 1 274 ? -29.067 -1.442 33.271 1.00 88.25 274 LEU A N 1
ATOM 2086 C CA . LEU A 1 274 ? -29.478 -0.674 32.092 1.00 88.25 274 LEU A CA 1
ATOM 2087 C C . LEU A 1 274 ? -30.756 0.139 32.345 1.00 88.25 274 LEU A C 1
ATOM 2089 O O . LEU A 1 274 ? -30.905 1.239 31.821 1.00 88.25 274 LEU A O 1
ATOM 2093 N N . GLN A 1 275 ? -31.671 -0.378 33.169 1.00 84.19 275 GLN A N 1
ATOM 2094 C CA . GLN A 1 275 ? -32.929 0.298 33.502 1.00 84.19 275 GLN A CA 1
ATOM 2095 C C . GLN A 1 275 ? -32.792 1.336 34.623 1.00 84.19 275 GLN A C 1
ATOM 2097 O O . GLN A 1 275 ? -33.585 2.274 34.678 1.00 84.19 275 GLN A O 1
ATOM 2102 N N . SER A 1 276 ? -31.813 1.192 35.522 1.00 76.69 276 SER A N 1
ATOM 2103 C CA . SER A 1 276 ? -31.651 2.080 36.680 1.00 76.69 276 SER A CA 1
ATOM 2104 C C . SER A 1 276 ? -31.095 3.462 36.323 1.00 76.69 276 SER A C 1
ATOM 2106 O O . SER A 1 276 ? -31.124 4.360 37.164 1.00 76.69 276 SER A O 1
ATOM 2108 N N . GLY A 1 277 ? -30.580 3.648 35.100 1.00 63.22 277 GLY A N 1
ATOM 2109 C CA . GLY A 1 277 ? -30.017 4.920 34.635 1.00 63.22 277 GLY A CA 1
ATOM 2110 C C . GLY A 1 277 ? -28.753 5.355 35.388 1.00 63.22 277 GLY A C 1
ATOM 2111 O O . GLY A 1 277 ? -28.317 6.498 35.256 1.00 63.22 277 GLY A O 1
ATOM 2112 N N . GLN A 1 278 ? -28.150 4.471 36.192 1.00 64.12 278 GLN A N 1
ATOM 2113 C CA . GLN A 1 278 ? -26.894 4.756 36.878 1.00 64.12 278 GLN A CA 1
ATOM 2114 C C . GLN A 1 278 ? -25.734 4.747 35.884 1.00 64.12 278 GLN A C 1
ATOM 2116 O O . GLN A 1 278 ? -25.235 3.674 35.592 1.00 64.12 278 GLN A O 1
ATOM 2121 N N . ALA A 1 279 ? -25.289 5.918 35.409 1.00 67.00 279 ALA A N 1
ATOM 2122 C CA . ALA A 1 279 ? -23.987 6.200 34.765 1.00 67.00 279 ALA A CA 1
ATOM 2123 C C . ALA A 1 279 ? -23.411 5.140 33.785 1.00 67.00 279 ALA A C 1
ATOM 2125 O O . ALA A 1 279 ? -22.199 5.097 33.566 1.00 67.00 279 ALA A O 1
ATOM 2126 N N . ILE A 1 280 ? -24.258 4.285 33.215 1.00 82.25 280 ILE A N 1
ATOM 2127 C CA . ILE A 1 280 ? -23.925 3.196 32.307 1.00 82.25 280 ILE A CA 1
ATOM 2128 C C . ILE A 1 280 ? -24.843 3.374 31.108 1.00 82.25 280 ILE A C 1
ATOM 2130 O O . ILE A 1 280 ? -26.062 3.262 31.218 1.00 82.25 280 ILE A O 1
ATOM 2134 N N . ASN A 1 281 ? -24.238 3.652 29.964 1.00 86.88 281 ASN A N 1
ATOM 2135 C CA . ASN A 1 281 ? -24.916 3.827 28.688 1.00 86.88 281 ASN A CA 1
ATOM 2136 C C . ASN A 1 281 ? -25.102 2.490 27.957 1.00 86.88 281 ASN A C 1
ATOM 2138 O O . ASN A 1 281 ? -25.926 2.394 27.052 1.00 86.88 281 ASN A O 1
ATOM 2142 N N . GLY A 1 282 ? -24.344 1.453 28.332 1.00 90.50 282 GLY A N 1
ATOM 2143 C CA . GLY A 1 282 ? -24.435 0.140 27.703 1.00 90.50 282 GLY A CA 1
ATOM 2144 C C . GLY A 1 282 ? -23.658 -0.952 28.432 1.00 90.50 282 GLY A C 1
ATOM 2145 O O . GLY A 1 282 ? -22.754 -0.685 29.225 1.00 90.50 282 GLY A O 1
ATOM 2146 N N . ILE A 1 283 ? -24.010 -2.205 28.140 1.00 93.88 283 ILE A N 1
ATOM 2147 C CA . ILE A 1 283 ? -23.323 -3.396 28.649 1.00 93.88 283 ILE A CA 1
ATOM 2148 C C . ILE A 1 283 ? -22.971 -4.307 27.473 1.00 93.88 283 ILE A C 1
ATOM 2150 O O . ILE A 1 283 ? -23.806 -4.570 26.604 1.00 93.88 283 ILE A O 1
ATOM 2154 N N . VAL A 1 284 ? -21.736 -4.810 27.468 1.00 95.06 284 VAL A N 1
ATOM 2155 C CA . VAL A 1 284 ? -21.229 -5.741 26.455 1.00 95.06 284 VAL A CA 1
ATOM 2156 C C . VAL A 1 284 ? -20.735 -7.013 27.129 1.00 95.06 284 VAL A C 1
ATOM 2158 O O . VAL A 1 284 ? -19.921 -6.976 28.052 1.00 95.06 284 VAL A O 1
ATOM 2161 N N . TRP A 1 285 ? -21.219 -8.158 26.661 1.00 95.56 285 TRP A N 1
ATOM 2162 C CA . TRP A 1 285 ? -20.771 -9.473 27.101 1.00 95.56 285 TRP A CA 1
ATOM 2163 C C . TRP A 1 285 ? -19.790 -10.056 26.087 1.00 95.56 285 TRP A C 1
ATOM 2165 O O . TRP A 1 285 ? -20.132 -10.276 24.923 1.00 95.56 285 TRP A O 1
ATOM 2175 N N . HIS A 1 286 ? -18.571 -10.324 26.545 1.00 93.38 286 HIS A N 1
ATOM 2176 C CA . HIS A 1 286 ? -17.500 -10.926 25.765 1.00 93.38 286 HIS A CA 1
ATOM 2177 C C . HIS A 1 286 ? -17.343 -12.396 26.139 1.00 93.38 286 HIS A C 1
ATOM 2179 O O . HIS A 1 286 ? -17.076 -12.723 27.294 1.00 93.38 286 HIS A O 1
ATOM 2185 N N . PHE A 1 287 ? -17.468 -13.277 25.153 1.00 91.62 287 PHE A N 1
ATOM 2186 C CA . PHE A 1 287 ? -17.250 -14.711 25.310 1.00 91.62 287 PHE A CA 1
ATOM 2187 C C . PHE A 1 287 ? -15.930 -15.101 24.654 1.00 91.62 287 PHE A C 1
ATOM 2189 O O . PHE A 1 287 ? -15.730 -14.804 23.479 1.00 91.62 287 PHE A O 1
ATOM 2196 N N . PHE A 1 288 ? -15.050 -15.761 25.400 1.00 88.00 288 PHE A N 1
ATOM 2197 C CA . PHE A 1 288 ? -13.745 -16.209 24.918 1.00 88.00 288 PHE A CA 1
ATOM 2198 C C . PHE A 1 288 ? -13.791 -17.709 24.607 1.00 88.00 288 PHE A C 1
ATOM 2200 O O . PHE A 1 288 ? -14.068 -18.533 25.480 1.00 88.00 288 PHE A O 1
ATOM 2207 N N . HIS A 1 289 ? -13.570 -18.049 23.340 1.00 73.25 289 HIS A N 1
ATOM 2208 C CA . HIS A 1 289 ? -13.440 -19.409 22.817 1.00 73.25 289 HIS A CA 1
ATOM 2209 C C . HIS A 1 289 ? -12.010 -19.922 23.145 1.00 73.25 289 HIS A C 1
ATOM 2211 O O . HIS A 1 289 ? -11.113 -19.097 23.287 1.00 73.25 289 HIS A O 1
ATOM 2217 N N . PRO A 1 290 ? -11.784 -21.222 23.462 1.00 57.72 290 PRO A N 1
ATOM 2218 C CA . PRO A 1 290 ? -12.218 -22.370 22.662 1.00 57.72 290 PRO A CA 1
ATOM 2219 C C . PRO A 1 290 ? -13.287 -23.279 23.296 1.00 57.72 290 PRO A C 1
ATOM 2221 O O . PRO A 1 290 ? -13.753 -24.217 22.654 1.00 57.72 290 PRO A O 1
ATOM 2224 N N . VAL A 1 291 ? -13.675 -23.056 24.557 1.00 61.25 291 VAL A N 1
ATOM 2225 C CA . VAL A 1 291 ? -14.362 -24.103 25.345 1.00 61.25 291 VAL A CA 1
ATOM 2226 C C . VAL A 1 291 ? -15.874 -24.160 25.104 1.00 61.25 291 VAL A C 1
ATOM 2228 O O . VAL A 1 291 ? -16.430 -25.247 24.959 1.00 61.25 291 VAL A O 1
ATOM 2231 N N . GLN A 1 292 ? -16.562 -23.015 25.072 1.00 75.12 292 GLN A N 1
ATOM 2232 C CA . GLN A 1 292 ? -18.025 -22.991 24.990 1.00 75.12 292 GLN A CA 1
ATOM 2233 C C . GLN A 1 292 ? -18.540 -21.690 24.364 1.00 75.12 292 GLN A C 1
ATOM 2235 O O . GLN A 1 292 ? -18.070 -20.605 24.692 1.00 75.12 292 GLN A O 1
ATOM 2240 N N . LEU A 1 293 ? -19.531 -21.797 23.473 1.00 86.69 293 LEU A N 1
ATOM 2241 C CA . LEU A 1 293 ? -20.212 -20.656 22.853 1.00 86.69 293 LEU A CA 1
ATOM 2242 C C . LEU A 1 293 ? -21.622 -20.481 23.432 1.00 86.69 293 LEU A C 1
ATOM 2244 O O . LEU A 1 293 ? -22.279 -21.482 23.732 1.00 86.69 293 LEU A O 1
ATOM 2248 N N . PRO A 1 294 ? -22.121 -19.238 23.570 1.00 90.31 294 PRO A N 1
ATOM 2249 C CA . PRO A 1 294 ? -23.488 -19.001 24.014 1.00 90.31 294 PRO A CA 1
ATOM 2250 C C . PRO A 1 294 ? -24.483 -19.470 22.946 1.00 90.31 294 PRO A C 1
ATOM 2252 O O . PRO A 1 294 ? -24.315 -19.198 21.750 1.00 90.31 294 PRO A O 1
ATOM 2255 N N . SER A 1 295 ? -25.551 -20.141 23.372 1.00 92.81 295 SER A N 1
ATOM 2256 C CA . SER A 1 295 ? -26.618 -20.607 22.492 1.00 92.81 295 SER A CA 1
ATOM 2257 C C . SER A 1 295 ? -27.310 -19.449 21.779 1.00 92.81 295 SER A C 1
ATOM 2259 O O . SER A 1 295 ? -27.382 -18.315 22.264 1.00 92.81 295 SER A O 1
ATOM 2261 N N . ALA A 1 296 ? -27.915 -19.750 20.629 1.00 92.94 296 ALA A N 1
ATOM 2262 C CA . ALA A 1 296 ? -28.739 -18.783 19.910 1.00 92.94 296 ALA A CA 1
ATOM 2263 C C . ALA A 1 296 ? -29.895 -18.248 20.775 1.00 92.94 296 ALA A C 1
ATOM 2265 O O . ALA A 1 296 ? -30.259 -17.080 20.662 1.00 92.94 296 ALA A O 1
ATOM 2266 N N . ALA A 1 297 ? -30.445 -19.073 21.671 1.00 93.56 297 ALA A N 1
ATOM 2267 C CA . ALA A 1 297 ? -31.463 -18.634 22.615 1.00 93.56 297 ALA A CA 1
ATOM 2268 C C . ALA A 1 297 ? -30.910 -17.602 23.607 1.00 93.56 297 ALA A C 1
ATOM 2270 O O . ALA A 1 297 ? -31.599 -16.639 23.906 1.00 93.56 297 ALA A O 1
ATOM 2271 N N . LEU A 1 298 ? -29.681 -17.771 24.109 1.00 93.62 298 LEU A N 1
ATOM 2272 C CA . LEU A 1 298 ? -29.093 -16.815 25.058 1.00 93.62 298 LEU A CA 1
ATOM 2273 C C . LEU A 1 298 ? -28.801 -15.484 24.376 1.00 93.62 298 LEU A C 1
ATOM 2275 O O . LEU A 1 298 ? -29.106 -14.429 24.918 1.00 93.62 298 LEU A O 1
ATOM 2279 N N . ARG A 1 299 ? -28.265 -15.532 23.154 1.00 92.88 299 ARG A N 1
ATOM 2280 C CA . ARG A 1 299 ? -27.997 -14.322 22.369 1.00 92.88 299 ARG A CA 1
ATOM 2281 C C . ARG A 1 299 ? -29.270 -13.530 22.065 1.00 92.88 299 ARG A C 1
ATOM 2283 O O . ARG A 1 299 ? -29.225 -12.307 22.094 1.00 92.88 299 ARG A O 1
ATOM 2290 N N . ARG A 1 300 ? -30.397 -14.207 21.807 1.00 93.62 300 ARG A N 1
ATOM 2291 C CA . ARG A 1 300 ? -31.700 -13.542 21.628 1.00 93.62 300 ARG A CA 1
ATOM 2292 C C . ARG A 1 300 ? -32.180 -12.864 22.909 1.00 93.62 300 ARG A C 1
ATOM 2294 O O . ARG A 1 300 ? -32.601 -11.717 22.837 1.00 93.62 300 ARG A O 1
ATOM 2301 N N . ASP A 1 301 ? -32.065 -13.531 24.054 1.00 93.44 301 ASP A N 1
ATOM 2302 C CA . ASP A 1 301 ? -32.443 -12.947 25.347 1.00 93.44 301 ASP A CA 1
ATOM 2303 C C . ASP A 1 301 ? -31.580 -11.722 25.691 1.00 93.44 301 ASP A C 1
ATOM 2305 O O . ASP A 1 301 ? -32.109 -10.706 26.131 1.00 93.44 301 ASP A O 1
ATOM 2309 N N . LEU A 1 302 ? -30.266 -11.789 25.440 1.00 94.31 302 LEU A N 1
ATOM 2310 C CA . LEU A 1 302 ? -29.338 -10.670 25.650 1.00 94.31 302 LEU A CA 1
ATOM 2311 C C . LEU A 1 302 ? -29.674 -9.478 24.749 1.00 94.31 302 LEU A C 1
ATOM 2313 O O . LEU A 1 302 ? -29.767 -8.348 25.225 1.00 94.31 302 LEU A O 1
ATOM 2317 N N . ALA A 1 303 ? -29.929 -9.736 23.466 1.00 91.50 303 ALA A N 1
ATOM 2318 C CA . ALA A 1 303 ? -30.325 -8.697 22.524 1.00 91.50 303 ALA A CA 1
ATOM 2319 C C . ALA A 1 303 ? -31.664 -8.044 22.911 1.00 91.50 303 ALA A C 1
ATOM 2321 O O . ALA A 1 303 ? -31.809 -6.831 22.781 1.00 91.50 303 ALA A O 1
ATOM 2322 N N . ALA A 1 304 ? -32.622 -8.821 23.432 1.00 91.81 304 ALA A N 1
ATOM 2323 C CA . ALA A 1 304 ? -33.931 -8.316 23.849 1.00 91.81 304 ALA A CA 1
ATOM 2324 C C . ALA A 1 304 ? -33.858 -7.306 25.008 1.00 91.81 304 ALA A C 1
ATOM 2326 O O . ALA A 1 304 ? -34.732 -6.449 25.117 1.00 91.81 304 ALA A O 1
ATOM 2327 N N . VAL A 1 305 ? -32.820 -7.379 25.848 1.00 91.75 305 VAL A N 1
ATOM 2328 C CA . VAL A 1 305 ? -32.581 -6.422 26.945 1.00 91.75 305 VAL A CA 1
ATOM 2329 C C . VAL A 1 305 ? -31.531 -5.356 26.606 1.00 91.75 305 VAL A C 1
ATOM 2331 O O . VAL A 1 305 ? -31.169 -4.567 27.472 1.00 91.75 305 VAL A O 1
ATOM 2334 N N . GLY A 1 306 ? -31.039 -5.318 25.363 1.00 89.81 306 GLY A N 1
ATOM 2335 C CA . GLY A 1 306 ? -30.065 -4.322 24.906 1.00 89.81 306 GLY A CA 1
ATOM 2336 C C . GLY A 1 306 ? -28.607 -4.614 25.279 1.00 89.81 306 GLY A C 1
ATOM 2337 O O . GLY A 1 306 ? -27.785 -3.702 25.253 1.00 89.81 306 GLY A O 1
ATOM 2338 N N . ILE A 1 307 ? -28.262 -5.862 25.615 1.00 93.69 307 ILE A N 1
ATOM 2339 C CA . ILE A 1 307 ? -26.876 -6.270 25.885 1.00 93.69 307 ILE A CA 1
ATOM 2340 C C . ILE A 1 307 ? -26.222 -6.743 24.585 1.00 93.69 307 ILE A C 1
ATOM 2342 O O . ILE A 1 307 ? -26.687 -7.688 23.941 1.00 93.69 307 ILE A O 1
ATOM 2346 N N . ALA A 1 308 ? -25.112 -6.106 24.209 1.00 92.50 308 ALA A N 1
ATOM 2347 C CA . ALA A 1 308 ? -24.337 -6.503 23.037 1.00 92.50 308 ALA A CA 1
ATOM 2348 C C . ALA A 1 308 ? -23.464 -7.728 23.340 1.00 92.50 308 ALA A C 1
ATOM 2350 O O . ALA A 1 308 ? -22.951 -7.886 24.448 1.00 92.50 308 ALA A O 1
ATOM 2351 N N . VAL A 1 309 ? -23.271 -8.592 22.342 1.00 92.12 309 VAL A N 1
ATOM 2352 C CA . VAL A 1 309 ? -22.487 -9.827 22.476 1.00 92.12 309 VAL A CA 1
ATOM 2353 C C . VAL A 1 309 ? -21.320 -9.810 21.502 1.00 92.12 309 VAL A C 1
ATOM 2355 O O . VAL A 1 309 ? -21.517 -9.635 20.302 1.00 92.12 309 VAL A O 1
ATOM 2358 N N . VAL A 1 310 ? -20.118 -10.053 22.018 1.00 89.56 310 VAL A N 1
ATOM 2359 C CA . VAL A 1 310 ? -18.886 -10.199 21.235 1.00 89.56 310 VAL A CA 1
ATOM 2360 C C . VAL A 1 310 ? -18.283 -11.566 21.531 1.00 89.56 310 VAL A C 1
ATOM 2362 O O . VAL A 1 310 ? -18.223 -11.991 22.683 1.00 89.56 310 VAL A O 1
ATOM 2365 N N . ILE A 1 311 ? -17.848 -12.267 20.489 1.00 88.00 311 ILE A N 1
ATOM 2366 C CA . ILE A 1 311 ? -17.218 -13.584 20.605 1.00 88.00 311 ILE A CA 1
ATOM 2367 C C . ILE A 1 311 ? -15.778 -13.445 20.126 1.00 88.00 311 ILE A C 1
ATOM 2369 O O . ILE A 1 311 ? -15.547 -13.024 18.994 1.00 88.00 311 ILE A O 1
ATOM 2373 N N . HIS A 1 312 ? -14.838 -13.789 20.998 1.00 84.19 312 HIS A N 1
ATOM 2374 C CA . HIS A 1 312 ? -13.410 -13.833 20.708 1.00 84.19 312 HIS A CA 1
ATOM 2375 C C . HIS A 1 312 ? -12.996 -15.280 20.406 1.00 84.19 312 HIS A C 1
ATOM 2377 O O . HIS A 1 312 ? -13.478 -16.176 21.110 1.00 84.19 312 HIS A O 1
ATOM 2383 N N . PRO A 1 313 ? -12.175 -15.514 19.365 1.00 71.69 313 PRO A N 1
ATOM 2384 C CA . PRO A 1 313 ? -11.693 -16.842 18.988 1.00 71.69 313 PRO A CA 1
ATOM 2385 C C . PRO A 1 313 ? -10.700 -17.438 19.992 1.00 71.69 313 PRO A C 1
ATOM 2387 O O . PRO A 1 313 ? -10.056 -16.659 20.731 1.00 71.69 313 PRO A O 1
#

Organism: NCBI:txid1967502